Protein AF-D4JSQ8-F1 (afdb_monomer_lite)

pLDDT: mean 73.9, std 26.21, range [27.83, 98.12]

Structure (mmCIF, N/CA/C/O backbone):
data_AF-D4JSQ8-F1
#
_entry.id   AF-D4JSQ8-F1
#
loop_
_atom_site.group_PDB
_atom_site.id
_atom_site.type_symbol
_atom_site.label_atom_id
_atom_site.label_alt_id
_atom_site.label_comp_id
_atom_site.label_asym_id
_atom_site.label_entity_id
_atom_site.label_seq_id
_atom_site.pdbx_PDB_ins_code
_atom_site.Cartn_x
_atom_site.Cartn_y
_atom_site.Cartn_z
_atom_site.occupancy
_atom_site.B_iso_or_equiv
_atom_site.auth_seq_id
_atom_site.auth_comp_id
_atom_site.auth_asym_id
_atom_site.auth_atom_id
_atom_site.pdbx_PDB_model_num
ATOM 1 N N . MET A 1 1 ? 16.914 27.863 4.496 1.00 33.19 1 MET A N 1
ATOM 2 C CA . MET A 1 1 ? 16.321 26.706 3.790 1.00 33.19 1 MET A CA 1
ATOM 3 C C . MET A 1 1 ? 17.198 25.496 4.074 1.00 33.19 1 MET A C 1
ATOM 5 O O . MET A 1 1 ? 18.349 25.494 3.660 1.00 33.19 1 MET A O 1
ATOM 9 N N . LYS A 1 2 ? 16.733 24.553 4.902 1.00 30.22 2 LYS A N 1
ATOM 10 C CA . LYS A 1 2 ? 17.509 23.361 5.277 1.00 30.22 2 LYS A CA 1
ATOM 11 C C . LYS A 1 2 ? 17.122 22.218 4.340 1.00 30.22 2 LYS A C 1
ATOM 13 O O . LYS A 1 2 ? 15.972 21.795 4.352 1.00 30.22 2 LYS A O 1
ATOM 18 N N . ASN A 1 3 ? 18.081 21.747 3.546 1.00 36.88 3 ASN A N 1
ATOM 19 C CA . ASN A 1 3 ? 17.976 20.524 2.754 1.00 36.88 3 ASN A CA 1
ATOM 20 C C . ASN A 1 3 ? 17.639 19.345 3.677 1.00 36.88 3 ASN A C 1
ATOM 22 O O . ASN A 1 3 ? 18.500 18.900 4.437 1.00 36.88 3 ASN A O 1
ATOM 26 N N . LYS A 1 4 ? 16.408 18.831 3.614 1.00 32.59 4 LYS A N 1
ATOM 27 C CA . LYS A 1 4 ? 16.080 17.518 4.174 1.00 32.59 4 LYS A CA 1
ATOM 28 C C . LYS A 1 4 ? 16.404 16.484 3.099 1.00 32.59 4 LYS A C 1
ATOM 30 O O . LYS A 1 4 ? 15.748 16.429 2.064 1.00 32.59 4 LYS A O 1
ATOM 35 N N . LYS A 1 5 ? 17.489 15.736 3.309 1.00 30.34 5 LYS A N 1
ATOM 36 C CA . LYS A 1 5 ? 17.856 14.595 2.467 1.00 30.34 5 LYS A CA 1
ATOM 37 C C . LYS A 1 5 ? 16.766 13.533 2.625 1.00 30.34 5 LYS A C 1
ATOM 39 O O . LYS A 1 5 ? 16.513 13.096 3.740 1.00 30.34 5 LYS A O 1
ATOM 44 N N . LEU A 1 6 ? 16.131 13.157 1.520 1.00 32.16 6 LEU A N 1
ATOM 45 C CA . LEU A 1 6 ? 15.205 12.033 1.442 1.00 32.16 6 LEU A CA 1
ATOM 46 C C . LEU A 1 6 ? 16.013 10.743 1.659 1.00 32.16 6 LEU A C 1
ATOM 48 O O . LEU A 1 6 ? 16.816 10.369 0.803 1.00 32.16 6 LEU A O 1
ATOM 52 N N . VAL A 1 7 ? 15.865 10.102 2.817 1.00 34.06 7 VAL A N 1
ATOM 53 C CA . VAL A 1 7 ? 16.519 8.822 3.113 1.00 34.06 7 VAL A CA 1
ATOM 54 C C . VAL A 1 7 ? 15.556 7.708 2.718 1.00 34.06 7 VAL A C 1
ATOM 56 O O . VAL A 1 7 ? 14.484 7.558 3.291 1.00 34.06 7 VAL A O 1
ATOM 59 N N . ALA A 1 8 ? 15.921 6.951 1.684 1.00 34.78 8 ALA A N 1
ATOM 60 C CA . ALA A 1 8 ? 15.182 5.772 1.257 1.00 34.78 8 ALA A CA 1
ATOM 61 C C . ALA A 1 8 ? 15.344 4.660 2.304 1.00 34.78 8 ALA A C 1
ATOM 63 O O . ALA A 1 8 ? 16.453 4.171 2.522 1.00 34.78 8 ALA A O 1
ATOM 64 N N . ILE A 1 9 ? 14.246 4.258 2.940 1.00 39.69 9 ILE A N 1
ATOM 65 C CA . ILE A 1 9 ? 14.218 3.109 3.846 1.00 39.69 9 ILE A CA 1
ATOM 66 C C . ILE A 1 9 ? 14.256 1.843 2.979 1.00 39.69 9 ILE A C 1
ATOM 68 O O . ILE A 1 9 ? 13.302 1.528 2.271 1.00 39.69 9 ILE A O 1
ATOM 72 N N . ILE A 1 10 ? 15.386 1.134 2.994 1.00 38.56 10 ILE A N 1
ATOM 73 C CA . ILE A 1 10 ? 15.548 -0.173 2.346 1.00 38.56 10 ILE A CA 1
ATOM 74 C C . ILE A 1 10 ? 15.251 -1.239 3.402 1.00 38.56 10 ILE A C 1
ATOM 76 O O . ILE A 1 10 ? 16.123 -1.583 4.198 1.00 38.56 10 ILE A O 1
ATOM 80 N N . ILE A 1 11 ? 14.028 -1.773 3.413 1.00 37.56 11 ILE A N 1
ATOM 81 C CA . ILE A 1 11 ? 13.733 -3.016 4.135 1.00 37.56 11 ILE A CA 1
ATOM 82 C C . ILE A 1 11 ? 14.010 -4.165 3.167 1.00 37.56 11 ILE A C 1
ATOM 84 O O . ILE A 1 11 ? 13.176 -4.534 2.343 1.00 37.56 11 ILE A O 1
ATOM 88 N N . THR A 1 12 ? 15.214 -4.728 3.241 1.00 30.25 12 THR A N 1
ATOM 89 C CA . THR A 1 12 ? 15.537 -5.991 2.568 1.00 30.25 12 THR A CA 1
ATOM 90 C C . THR A 1 12 ? 14.854 -7.130 3.326 1.00 30.25 12 THR A C 1
ATOM 92 O O . THR A 1 12 ? 15.465 -7.773 4.176 1.00 30.25 12 THR A O 1
ATOM 95 N N . ALA A 1 13 ? 13.578 -7.382 3.040 1.00 34.16 13 ALA A N 1
ATOM 96 C CA . ALA A 1 13 ? 12.930 -8.630 3.420 1.00 34.16 13 ALA A CA 1
ATOM 97 C C . ALA A 1 13 ? 13.261 -9.686 2.354 1.00 34.16 13 ALA A C 1
ATOM 99 O O . ALA A 1 13 ? 12.904 -9.541 1.183 1.00 34.16 13 ALA A O 1
ATOM 100 N N . ALA A 1 14 ? 13.990 -10.734 2.741 1.00 31.56 14 ALA A N 1
ATOM 101 C CA . ALA A 1 14 ? 14.244 -11.876 1.875 1.00 31.56 14 ALA A CA 1
ATOM 102 C C . ALA A 1 14 ? 12.904 -12.527 1.489 1.00 31.56 14 ALA A C 1
ATOM 104 O O . ALA A 1 14 ? 12.181 -13.035 2.343 1.00 31.56 14 ALA A O 1
ATOM 105 N N . LEU A 1 15 ? 12.578 -12.498 0.195 1.00 31.80 15 LEU A N 1
ATOM 106 C CA . LEU A 1 15 ? 11.435 -13.195 -0.389 1.00 31.80 15 LEU A CA 1
ATOM 107 C C . LEU A 1 15 ? 11.624 -14.709 -0.225 1.00 31.80 15 LEU A C 1
ATOM 109 O O . LEU A 1 15 ? 12.201 -15.372 -1.084 1.00 31.80 15 LEU A O 1
ATOM 113 N N . THR A 1 16 ? 11.108 -15.269 0.865 1.00 34.41 16 THR A N 1
ATOM 114 C CA . THR A 1 16 ? 10.647 -16.658 0.857 1.00 34.41 16 THR A CA 1
ATOM 115 C C . THR A 1 16 ? 9.188 -16.624 0.423 1.00 34.41 16 THR A C 1
ATOM 117 O O . THR A 1 16 ? 8.298 -16.220 1.164 1.00 34.41 16 THR A O 1
ATOM 120 N N . LEU A 1 17 ? 8.948 -16.972 -0.842 1.00 30.00 17 LEU A N 1
ATOM 121 C CA . LEU A 1 17 ? 7.609 -17.265 -1.343 1.00 30.00 17 LEU A CA 1
ATOM 122 C C . LEU A 1 17 ? 7.145 -18.564 -0.673 1.00 30.00 17 LEU A C 1
ATOM 124 O O . LEU A 1 17 ? 7.300 -19.646 -1.236 1.00 30.00 17 LEU A O 1
ATOM 128 N N . THR A 1 18 ? 6.611 -18.473 0.545 1.00 32.66 18 THR A N 1
ATOM 129 C CA . THR A 1 18 ? 5.859 -19.579 1.141 1.00 32.66 18 THR A CA 1
ATOM 130 C C . THR A 1 18 ? 4.538 -19.660 0.394 1.00 32.66 18 THR A C 1
ATOM 132 O O . THR A 1 18 ? 3.593 -18.928 0.680 1.00 32.66 18 THR A O 1
ATOM 135 N N . ALA A 1 19 ? 4.497 -20.523 -0.619 1.00 29.02 19 ALA A N 1
ATOM 136 C CA . ALA A 1 19 ? 3.249 -20.973 -1.206 1.00 29.02 19 ALA A CA 1
ATOM 137 C C . ALA A 1 19 ? 2.352 -21.500 -0.076 1.00 29.02 19 ALA A C 1
ATOM 139 O O . ALA A 1 19 ? 2.793 -22.309 0.743 1.00 29.02 19 ALA A O 1
ATOM 140 N N . CYS A 1 20 ? 1.113 -21.014 -0.007 1.00 29.30 20 CYS A N 1
ATOM 141 C CA . CYS A 1 20 ? 0.103 -21.509 0.916 1.00 29.30 20 CYS A CA 1
ATOM 142 C C . CYS A 1 20 ? -0.074 -23.023 0.738 1.00 29.30 20 CYS A C 1
ATOM 144 O O . CYS A 1 20 ? -0.796 -23.463 -0.151 1.00 29.30 20 CYS A O 1
ATOM 146 N N . GLN A 1 21 ? 0.519 -23.831 1.616 1.00 28.20 21 GLN A N 1
ATOM 147 C CA . GLN A 1 21 ? -0.018 -25.157 1.888 1.00 28.20 21 GLN A CA 1
ATOM 148 C C . GLN A 1 21 ? -1.181 -24.982 2.856 1.00 28.20 21 GLN A C 1
ATOM 150 O O . GLN A 1 21 ? -1.017 -24.893 4.071 1.00 28.20 21 GLN A O 1
ATOM 155 N N . SER A 1 22 ? -2.381 -24.905 2.289 1.00 32.81 22 SER A N 1
ATOM 156 C CA . SER A 1 22 ? -3.578 -25.201 3.054 1.00 32.81 22 SER A CA 1
ATOM 157 C C . SER A 1 22 ? -3.595 -26.702 3.357 1.00 32.81 22 SER A C 1
ATOM 159 O O . SER A 1 22 ? -3.565 -27.541 2.462 1.00 32.81 22 SER A O 1
ATOM 161 N N . SER A 1 23 ? -3.668 -27.062 4.635 1.00 36.34 23 SER A N 1
ATOM 162 C CA . SER A 1 23 ? -4.357 -28.285 5.026 1.00 36.34 23 SER A CA 1
ATOM 163 C C . SER A 1 23 ? -5.178 -28.007 6.277 1.00 36.34 23 SER A C 1
ATOM 165 O O . SER A 1 23 ? -4.774 -27.295 7.194 1.00 36.34 23 SER A O 1
ATOM 167 N N . LYS A 1 24 ? -6.421 -28.473 6.199 1.00 33.47 24 LYS A N 1
ATOM 168 C CA . LYS A 1 24 ? -7.493 -28.268 7.161 1.00 33.47 24 LYS A CA 1
ATOM 169 C C . LYS A 1 24 ? -7.165 -28.910 8.509 1.00 33.47 24 LYS A C 1
ATOM 171 O O . LYS A 1 24 ? -6.482 -29.923 8.577 1.00 33.47 24 LYS A O 1
ATOM 176 N N . ALA A 1 25 ? -7.767 -28.309 9.530 1.00 30.12 25 ALA A N 1
ATOM 177 C CA . ALA A 1 25 ? -8.027 -28.803 10.875 1.00 30.12 25 ALA A CA 1
ATOM 178 C C . ALA A 1 25 ? -7.868 -30.317 11.111 1.00 30.12 25 ALA A C 1
ATOM 180 O O . ALA A 1 25 ? -8.487 -31.129 10.423 1.00 30.12 25 ALA A O 1
ATOM 181 N N . ASN A 1 26 ? -7.224 -30.665 12.228 1.00 28.81 26 ASN A N 1
ATOM 182 C CA . ASN A 1 26 ? -7.772 -31.707 13.084 1.00 28.81 26 ASN A CA 1
ATOM 183 C C . ASN A 1 26 ? -7.764 -31.268 14.553 1.00 28.81 26 ASN A C 1
ATOM 185 O O . ASN A 1 26 ? -6.805 -30.690 15.058 1.00 28.81 26 ASN A O 1
ATOM 189 N N . ILE A 1 27 ? -8.897 -31.537 15.185 1.00 34.22 27 ILE A N 1
ATOM 190 C CA . ILE A 1 27 ? -9.224 -31.353 16.591 1.00 34.22 27 ILE A CA 1
ATOM 191 C C . ILE A 1 27 ? -8.420 -32.371 17.406 1.00 34.22 27 ILE A C 1
ATOM 193 O O . ILE A 1 27 ? -8.316 -33.533 17.021 1.00 34.22 27 ILE A O 1
ATOM 197 N N . GLY A 1 28 ? -7.884 -31.945 18.547 1.00 29.52 28 GLY A N 1
ATOM 198 C CA . GLY A 1 28 ? -7.173 -32.825 19.468 1.00 29.52 28 GLY A CA 1
ATOM 199 C C . GLY A 1 28 ? -6.822 -32.113 20.764 1.00 29.52 28 GLY A C 1
ATOM 200 O O . GLY A 1 28 ? -5.683 -31.722 20.980 1.00 29.52 28 GLY A O 1
ATOM 201 N N . THR A 1 29 ? -7.827 -31.918 21.609 1.00 30.84 29 THR A N 1
ATOM 202 C CA . THR A 1 29 ? -7.692 -31.689 23.049 1.00 30.84 29 THR A CA 1
ATOM 203 C C . THR A 1 29 ? -6.701 -32.682 23.665 1.00 30.84 29 THR A C 1
ATOM 205 O O . THR A 1 29 ? -6.912 -33.882 23.535 1.00 30.84 29 THR A O 1
ATOM 208 N N . SER A 1 30 ? -5.684 -32.204 24.388 1.00 31.12 30 SER A N 1
ATOM 209 C CA . SER A 1 30 ? -5.421 -32.685 25.751 1.00 31.12 30 SER A CA 1
ATOM 210 C C . SER A 1 30 ? -4.348 -31.860 26.455 1.00 31.12 30 SER A C 1
ATOM 212 O O . SER A 1 30 ? -3.251 -31.633 25.951 1.00 31.12 30 SER A O 1
ATOM 214 N N . THR A 1 31 ? -4.733 -31.426 27.642 1.00 32.03 31 THR A N 1
ATOM 215 C CA . THR A 1 31 ? -3.977 -30.693 28.647 1.00 32.03 31 THR A CA 1
ATOM 216 C C . THR A 1 31 ? -3.078 -31.653 29.445 1.00 32.03 31 THR A C 1
ATOM 218 O O . THR A 1 31 ? -3.419 -32.822 29.604 1.00 32.03 31 THR A O 1
ATOM 221 N N . GLU A 1 32 ? -1.993 -31.093 29.991 1.00 31.77 32 GLU A N 1
ATOM 222 C CA . GLU A 1 32 ? -1.188 -31.550 31.142 1.00 31.77 32 GLU A CA 1
ATOM 223 C C . GLU A 1 32 ? -0.088 -32.632 30.983 1.00 31.77 32 GLU A C 1
ATOM 225 O O . GLU A 1 32 ? -0.306 -33.799 30.677 1.00 31.77 32 GLU A O 1
ATOM 230 N N . VAL A 1 33 ? 1.128 -32.180 31.318 1.00 36.03 33 VAL A N 1
ATOM 231 C CA . VAL A 1 33 ? 2.327 -32.893 31.807 1.00 36.03 33 VAL A CA 1
ATOM 232 C C . VAL A 1 33 ? 2.326 -32.653 33.332 1.00 36.03 33 VAL A C 1
ATOM 234 O O . VAL A 1 33 ? 2.013 -31.513 33.696 1.00 36.03 33 VAL A O 1
ATOM 237 N N . PRO A 1 34 ? 2.639 -33.611 34.246 1.00 43.81 34 PRO A N 1
ATOM 238 C CA . PRO A 1 34 ? 4.048 -33.950 34.533 1.00 43.81 34 PRO A CA 1
ATOM 239 C C . PRO A 1 34 ? 4.354 -35.337 35.142 1.00 43.81 34 PRO A C 1
ATOM 241 O O . PRO A 1 34 ? 3.495 -35.987 35.729 1.00 43.81 34 PRO A O 1
ATOM 244 N N . GLY A 1 35 ? 5.630 -35.747 35.093 1.00 30.27 35 GLY A N 1
ATOM 245 C CA . GLY A 1 35 ? 6.151 -36.770 36.013 1.00 30.27 35 GLY A CA 1
ATOM 246 C C . GLY A 1 35 ? 7.320 -37.616 35.507 1.00 30.27 35 GLY A C 1
ATOM 247 O O . GLY A 1 35 ? 7.110 -38.689 34.964 1.00 30.27 35 GLY A O 1
ATOM 248 N N . ASP A 1 36 ? 8.530 -37.095 35.709 1.00 27.83 36 ASP A N 1
ATOM 249 C CA . ASP A 1 36 ? 9.755 -37.756 36.199 1.00 27.83 36 ASP A CA 1
ATOM 250 C C . ASP A 1 36 ? 9.897 -39.298 36.110 1.00 27.83 36 ASP A C 1
ATOM 252 O O . ASP A 1 36 ? 9.134 -40.032 36.738 1.00 27.83 36 ASP A O 1
ATOM 256 N N . SER A 1 37 ? 10.961 -39.788 35.451 1.00 33.75 37 SER A N 1
ATOM 257 C CA . SER A 1 37 ? 11.981 -40.690 36.041 1.00 33.75 37 SER A CA 1
ATOM 258 C C . SER A 1 37 ? 12.925 -41.313 35.000 1.00 33.75 37 SER A C 1
ATOM 260 O O . SER A 1 37 ? 12.550 -41.743 33.914 1.00 33.75 37 SER A O 1
ATOM 262 N N . THR A 1 38 ? 14.180 -41.368 35.422 1.00 30.59 38 THR A N 1
ATOM 263 C CA . THR A 1 38 ? 15.413 -41.909 34.846 1.00 30.59 38 THR A CA 1
ATOM 264 C C . THR A 1 38 ? 15.337 -43.372 34.374 1.00 30.59 38 THR A C 1
ATOM 266 O O . THR A 1 38 ? 14.857 -44.220 35.115 1.00 30.59 38 THR A O 1
ATOM 269 N N . SER A 1 39 ? 15.943 -43.698 33.225 1.00 35.44 39 SER A N 1
ATOM 270 C CA . SER A 1 39 ? 16.805 -44.888 33.062 1.00 35.44 39 SER A CA 1
ATOM 271 C C . SER A 1 39 ? 17.527 -44.837 31.714 1.00 35.44 39 SER A C 1
ATOM 273 O O . SER A 1 39 ? 16.902 -44.677 30.667 1.00 35.44 39 SER A O 1
ATOM 275 N N . ALA A 1 40 ? 18.850 -44.948 31.763 1.00 34.47 40 ALA A N 1
ATOM 276 C CA . ALA A 1 40 ? 19.721 -45.081 30.610 1.00 34.47 40 ALA A CA 1
ATOM 277 C C . ALA A 1 40 ? 19.758 -46.543 30.157 1.00 34.47 40 ALA A C 1
ATOM 279 O O . ALA A 1 40 ? 19.920 -47.427 30.991 1.00 34.47 40 ALA A O 1
ATOM 280 N N . GLU A 1 41 ? 19.705 -46.779 28.849 1.00 38.81 41 GLU A N 1
ATOM 281 C CA . GLU A 1 41 ? 20.320 -47.954 28.235 1.00 38.81 41 GLU A CA 1
ATOM 282 C C . GLU A 1 41 ? 20.721 -47.605 26.797 1.00 38.81 41 GLU A C 1
ATOM 284 O O . GLU A 1 41 ? 19.905 -47.200 25.968 1.00 38.81 41 GLU A O 1
ATOM 289 N N . GLU A 1 42 ? 22.025 -47.691 26.537 1.00 36.09 42 GLU A N 1
ATOM 290 C CA . GLU A 1 42 ? 22.612 -47.613 25.206 1.00 36.09 42 GLU A CA 1
ATOM 291 C C . GLU A 1 42 ? 22.131 -48.804 24.370 1.00 36.09 42 GLU A C 1
ATOM 293 O O . GLU A 1 42 ? 22.225 -49.953 24.796 1.00 36.09 42 GLU A O 1
ATOM 298 N N . THR A 1 43 ? 21.673 -48.565 23.143 1.00 33.91 43 THR A N 1
ATOM 299 C CA . THR A 1 43 ? 21.596 -49.618 22.123 1.00 33.91 43 THR A CA 1
ATOM 300 C C . THR A 1 43 ? 21.905 -49.028 20.749 1.00 33.91 43 THR A C 1
ATOM 302 O O . THR A 1 43 ? 21.089 -48.381 20.103 1.00 33.91 43 THR A O 1
ATOM 305 N N . THR A 1 44 ? 23.170 -49.211 20.384 1.00 32.72 44 THR A N 1
ATOM 306 C CA . THR A 1 44 ? 23.712 -49.586 19.072 1.00 32.72 44 THR A CA 1
ATOM 307 C C . THR A 1 44 ? 22.956 -49.194 17.796 1.00 32.72 44 THR A C 1
ATOM 309 O O . THR A 1 44 ? 21.905 -49.721 17.442 1.00 32.72 44 THR A O 1
ATOM 312 N N . VAL A 1 45 ? 23.652 -48.357 17.025 1.00 33.72 45 VAL A N 1
ATOM 313 C CA . VAL A 1 45 ? 23.483 -48.059 15.600 1.00 33.72 45 VAL A CA 1
ATOM 314 C C . VAL A 1 45 ? 23.396 -49.333 14.754 1.00 33.72 45 VAL A C 1
ATOM 316 O O . VAL A 1 45 ? 24.344 -50.115 14.725 1.00 33.72 45 VAL A O 1
ATOM 319 N N . LEU A 1 46 ? 22.328 -49.466 13.962 1.00 33.22 46 LEU A N 1
ATOM 320 C CA . LEU A 1 46 ? 22.334 -50.248 12.725 1.00 33.22 46 LEU A CA 1
ATOM 321 C C . LEU A 1 46 ? 21.610 -49.480 11.613 1.00 33.22 46 LEU A C 1
ATOM 323 O O . LEU A 1 46 ? 20.388 -49.377 11.564 1.00 33.22 46 LEU A O 1
ATOM 327 N N . THR A 1 47 ? 22.413 -48.942 10.702 1.00 38.03 47 THR A N 1
ATOM 328 C CA . THR A 1 47 ? 22.016 -48.504 9.365 1.00 38.03 47 THR A CA 1
ATOM 329 C C . THR A 1 47 ? 21.471 -49.690 8.569 1.00 38.03 47 THR A C 1
ATOM 331 O O . THR A 1 47 ? 22.199 -50.662 8.363 1.00 38.03 47 THR A O 1
ATOM 334 N N . SER A 1 48 ? 20.249 -49.601 8.042 1.00 32.91 48 SER A N 1
ATOM 335 C CA . SER A 1 48 ? 19.857 -50.447 6.912 1.00 32.91 48 SER A CA 1
ATOM 336 C C . SER A 1 48 ? 18.939 -49.708 5.936 1.00 32.91 48 SER A C 1
ATOM 338 O O . SER A 1 48 ? 17.836 -49.293 6.266 1.00 32.91 48 SER A O 1
ATOM 340 N N . SER A 1 49 ? 19.516 -49.506 4.752 1.00 39.47 49 SER A N 1
ATOM 341 C CA . SER A 1 49 ? 18.933 -49.554 3.413 1.00 39.47 49 SER A CA 1
ATOM 342 C C . SER A 1 49 ? 17.603 -48.845 3.151 1.00 39.47 49 SER A C 1
ATOM 344 O O . SER A 1 49 ? 16.519 -49.360 3.395 1.00 39.47 49 SER A O 1
ATOM 346 N N . VAL A 1 50 ? 17.740 -47.693 2.493 1.00 34.41 50 VAL A N 1
ATOM 347 C CA . VAL A 1 50 ? 16.708 -47.014 1.706 1.00 34.41 50 VAL A CA 1
ATOM 348 C C . VAL A 1 50 ? 16.200 -47.961 0.613 1.00 34.41 50 VAL A C 1
ATOM 350 O O . VAL A 1 50 ? 16.872 -48.170 -0.397 1.00 34.41 50 VAL A O 1
ATOM 353 N N . GLU A 1 51 ? 15.003 -48.516 0.796 1.00 39.00 51 GLU A N 1
ATOM 354 C CA . GLU A 1 51 ? 14.199 -49.019 -0.315 1.00 39.00 51 GLU A CA 1
ATOM 355 C C . GLU A 1 51 ? 13.547 -47.825 -1.016 1.00 39.00 51 GLU A C 1
ATOM 357 O O . GLU A 1 51 ? 12.732 -47.092 -0.450 1.00 39.00 51 GLU A O 1
ATOM 362 N N . THR A 1 52 ? 13.934 -47.614 -2.270 1.00 36.34 52 THR A N 1
ATOM 363 C CA . THR A 1 52 ? 13.357 -46.628 -3.182 1.00 36.34 52 THR A CA 1
ATOM 364 C C . THR A 1 52 ? 11.926 -47.027 -3.540 1.00 36.34 52 THR A C 1
ATOM 366 O O . THR A 1 52 ? 11.647 -47.636 -4.573 1.00 36.34 52 THR A O 1
ATOM 369 N N . SER A 1 53 ? 10.991 -46.674 -2.661 1.00 36.19 53 SER A N 1
ATOM 370 C CA . SER A 1 53 ? 9.563 -46.767 -2.943 1.00 36.19 53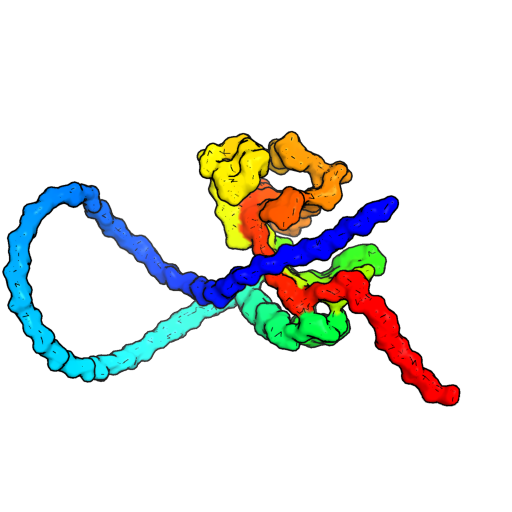 SER A CA 1
ATOM 371 C C . SER A 1 53 ? 9.193 -45.770 -4.038 1.00 36.19 53 SER A C 1
ATOM 373 O O . SER A 1 53 ? 9.488 -44.579 -3.954 1.00 36.19 53 SER A O 1
ATOM 375 N N . LYS A 1 54 ? 8.587 -46.313 -5.097 1.00 43.88 54 LYS A N 1
ATOM 376 C CA . LYS A 1 54 ? 8.070 -45.625 -6.282 1.00 43.88 54 LYS A CA 1
ATOM 377 C C . LYS A 1 54 ? 7.450 -44.274 -5.920 1.00 43.88 54 LYS A C 1
ATOM 379 O O . LYS A 1 54 ? 6.467 -44.231 -5.187 1.00 43.88 54 LYS A O 1
ATOM 384 N N . VAL A 1 55 ? 7.995 -43.207 -6.506 1.00 36.34 55 VAL A N 1
ATOM 385 C CA . VAL A 1 55 ? 7.361 -41.887 -6.578 1.00 36.34 55 VAL A CA 1
ATOM 386 C C . VAL A 1 55 ? 5.995 -42.080 -7.229 1.00 36.34 55 VAL A C 1
ATOM 388 O O . VAL A 1 55 ? 5.888 -42.300 -8.435 1.00 36.34 55 VAL A O 1
ATOM 391 N N . SER A 1 56 ? 4.954 -42.082 -6.403 1.00 42.09 56 SER A N 1
ATOM 392 C CA . SER A 1 56 ? 3.579 -41.939 -6.846 1.00 42.09 56 SER A CA 1
ATOM 393 C C . SER A 1 56 ? 3.473 -40.594 -7.546 1.00 42.09 56 SER A C 1
ATOM 395 O O . SER A 1 56 ? 3.773 -39.563 -6.949 1.00 42.09 56 SER A O 1
ATOM 397 N N . THR A 1 57 ? 3.092 -40.625 -8.819 1.00 46.31 57 THR A N 1
ATOM 398 C CA . THR A 1 57 ? 2.768 -39.453 -9.622 1.00 46.31 57 THR A CA 1
ATOM 399 C C . THR A 1 57 ? 1.700 -38.656 -8.882 1.00 46.31 57 THR A C 1
ATOM 401 O O . THR A 1 57 ? 0.535 -39.047 -8.855 1.00 46.31 57 THR A O 1
ATOM 404 N N . GLU A 1 58 ? 2.115 -37.583 -8.218 1.00 45.72 58 GLU A N 1
ATOM 405 C CA . GLU A 1 58 ? 1.211 -36.633 -7.591 1.00 45.72 58 GLU A CA 1
ATOM 406 C C . GLU A 1 58 ? 0.403 -35.993 -8.724 1.00 45.72 58 GLU A C 1
ATOM 408 O O . GLU A 1 58 ? 0.940 -35.280 -9.576 1.00 45.72 58 GLU A O 1
ATOM 413 N N . GLU A 1 59 ? -0.881 -36.346 -8.807 1.00 39.91 59 GLU A N 1
ATOM 414 C CA . GLU A 1 59 ? -1.836 -35.688 -9.687 1.00 39.91 59 GLU A CA 1
ATOM 415 C C . GLU A 1 59 ? -1.817 -34.193 -9.367 1.00 39.91 59 GLU A C 1
ATOM 417 O O . GLU A 1 59 ? -2.328 -33.752 -8.337 1.00 39.91 59 GLU A O 1
ATOM 422 N N . ASN A 1 60 ? -1.219 -33.411 -10.266 1.00 46.56 60 ASN A N 1
ATOM 423 C CA . ASN A 1 60 ? -1.298 -31.961 -10.265 1.00 46.56 60 ASN A CA 1
ATOM 424 C C . ASN A 1 60 ? -2.766 -31.566 -10.478 1.00 46.56 60 ASN A C 1
ATOM 426 O O . ASN A 1 60 ? -3.227 -31.386 -11.608 1.00 46.56 60 ASN A O 1
ATOM 430 N N . ARG A 1 61 ? -3.529 -31.485 -9.384 1.00 53.50 61 ARG A N 1
ATOM 431 C CA . ARG A 1 61 ? -4.813 -30.787 -9.349 1.00 53.50 61 ARG A CA 1
ATOM 432 C C . ARG A 1 61 ? -4.497 -29.325 -9.611 1.00 53.50 61 ARG A C 1
ATOM 434 O O . ARG A 1 61 ? -4.171 -28.594 -8.687 1.00 53.50 61 ARG A O 1
ATOM 441 N N . GLY A 1 62 ? -4.524 -28.948 -10.888 1.00 55.03 62 GLY A N 1
ATOM 442 C CA . GLY A 1 62 ? -4.173 -27.615 -11.353 1.00 55.03 62 GLY A CA 1
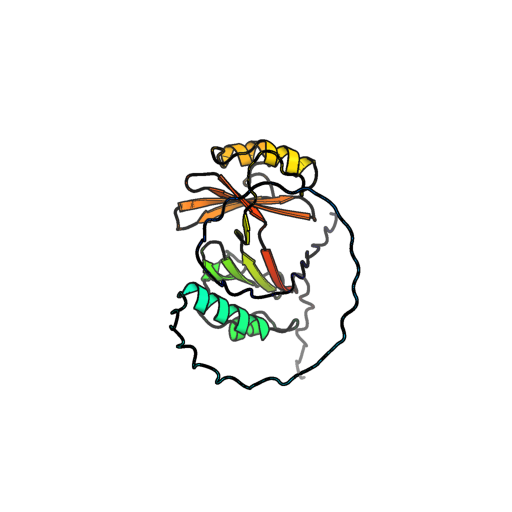ATOM 443 C C . GLY A 1 62 ? -5.054 -26.559 -10.701 1.00 55.03 62 GLY A C 1
ATOM 444 O O . GLY A 1 62 ? -6.125 -26.230 -11.213 1.00 55.03 62 GLY A O 1
ATOM 445 N N . GLU A 1 63 ? -4.600 -26.016 -9.575 1.00 61.75 63 GLU A N 1
ATOM 446 C CA . GLU A 1 63 ? -5.141 -24.786 -9.025 1.00 61.75 63 GLU A CA 1
ATOM 447 C C . GLU A 1 63 ? -4.916 -23.695 -10.067 1.00 61.75 63 GLU A C 1
ATOM 449 O O . GLU A 1 63 ? -3.794 -23.296 -10.390 1.00 61.75 63 GLU A O 1
ATOM 454 N N . THR A 1 64 ? -6.014 -23.258 -10.678 1.00 81.88 64 THR A N 1
ATOM 455 C CA . THR A 1 64 ? -5.963 -22.163 -11.634 1.00 81.88 64 THR A CA 1
ATOM 456 C C . THR A 1 64 ? -5.780 -20.885 -10.836 1.00 81.88 64 THR A C 1
ATOM 458 O O . THR A 1 64 ? -6.713 -20.427 -10.184 1.00 81.88 64 THR A O 1
ATOM 461 N N . LEU A 1 65 ? -4.575 -20.319 -10.893 1.00 85.94 65 LEU A N 1
ATOM 462 C CA . LEU A 1 65 ? -4.261 -19.035 -10.269 1.00 85.94 65 LEU A CA 1
ATOM 463 C C . LEU A 1 65 ? -5.289 -17.963 -10.658 1.00 85.94 65 LEU A C 1
ATOM 465 O O . LEU A 1 65 ? -5.712 -17.895 -11.827 1.00 85.94 65 LEU A O 1
ATOM 469 N N . SER A 1 66 ? -5.631 -17.104 -9.692 1.00 91.00 66 SER A N 1
ATOM 470 C CA . SER A 1 66 ? -6.440 -15.910 -9.935 1.00 91.00 66 SER A CA 1
ATOM 471 C C . SER A 1 66 ? -5.765 -15.000 -10.970 1.00 91.00 66 SER A C 1
ATOM 473 O O . SER A 1 66 ? -4.569 -15.128 -11.269 1.00 91.00 66 SER A O 1
ATOM 475 N N . ASN A 1 67 ? -6.529 -14.085 -11.565 1.00 93.06 67 ASN A N 1
ATOM 476 C CA . ASN A 1 67 ? -5.964 -13.145 -12.533 1.00 93.06 67 ASN A CA 1
ATOM 477 C C . ASN A 1 67 ? -4.932 -12.228 -11.868 1.00 93.06 67 ASN A C 1
ATOM 479 O O . ASN A 1 67 ? -3.904 -11.915 -12.465 1.00 93.06 67 ASN A O 1
ATOM 483 N N . GLU A 1 68 ? -5.176 -11.860 -10.617 1.00 93.31 68 GLU A N 1
ATOM 484 C CA . GLU A 1 68 ? -4.313 -11.019 -9.808 1.00 93.31 68 GLU A CA 1
ATOM 485 C C . GLU A 1 68 ? -3.029 -11.747 -9.411 1.00 93.31 68 GLU A C 1
ATOM 487 O O . GLU A 1 68 ? -1.956 -11.165 -9.534 1.00 93.31 68 GLU A O 1
ATOM 492 N N . ASP A 1 69 ? -3.084 -13.033 -9.051 1.00 92.56 69 ASP A N 1
ATOM 493 C CA . ASP A 1 69 ? -1.874 -13.819 -8.771 1.00 92.56 69 ASP A CA 1
ATOM 494 C C . ASP A 1 69 ? -1.011 -13.984 -10.024 1.00 92.56 69 ASP A C 1
ATOM 496 O O . ASP A 1 69 ? 0.208 -13.802 -9.977 1.00 92.56 69 ASP A O 1
ATOM 500 N N . LYS A 1 70 ? -1.639 -14.265 -11.175 1.00 93.81 70 LYS A N 1
ATOM 501 C CA . LYS A 1 70 ? -0.941 -14.304 -12.470 1.00 93.81 70 LYS A CA 1
ATOM 502 C C . LYS A 1 70 ? -0.287 -12.958 -12.775 1.00 93.81 70 LYS A C 1
ATOM 504 O O . LYS A 1 70 ? 0.884 -12.926 -13.155 1.00 93.81 70 LYS A O 1
ATOM 509 N N . ARG A 1 71 ? -1.016 -11.854 -12.574 1.00 94.50 71 ARG A N 1
ATOM 510 C CA . ARG A 1 71 ? -0.519 -10.491 -12.801 1.00 94.50 71 ARG A CA 1
ATOM 511 C C . ARG A 1 71 ? 0.618 -10.137 -11.847 1.00 94.50 71 ARG A C 1
ATOM 513 O O . ARG A 1 71 ? 1.613 -9.570 -12.288 1.00 94.50 71 ARG A O 1
ATOM 520 N N . ARG A 1 72 ? 0.518 -10.512 -10.571 1.00 95.12 72 ARG A N 1
ATOM 521 C CA . ARG A 1 72 ? 1.577 -10.342 -9.572 1.00 95.12 72 ARG A CA 1
ATOM 522 C C . ARG A 1 72 ? 2.847 -11.055 -10.022 1.00 95.12 72 ARG A C 1
ATOM 524 O O . ARG A 1 72 ? 3.883 -10.410 -10.164 1.00 95.12 72 ARG A O 1
ATOM 531 N N . ILE A 1 73 ? 2.764 -12.353 -10.319 1.00 95.38 73 ILE A N 1
ATOM 532 C CA . ILE A 1 73 ? 3.911 -13.160 -10.770 1.00 95.38 73 ILE A CA 1
ATOM 533 C C . ILE A 1 73 ? 4.545 -12.560 -12.031 1.00 95.38 73 ILE A C 1
ATOM 535 O O . ILE A 1 73 ? 5.768 -12.430 -12.112 1.00 95.38 73 ILE A O 1
ATOM 539 N N . GLU A 1 74 ? 3.724 -12.163 -13.005 1.00 96.50 74 GLU A N 1
ATOM 540 C CA . GLU A 1 74 ? 4.185 -11.518 -14.231 1.00 96.50 74 GLU A CA 1
ATOM 541 C C . GLU A 1 74 ? 4.968 -10.229 -13.939 1.00 96.50 74 GLU A C 1
ATOM 543 O O . GLU A 1 74 ? 6.095 -10.071 -14.416 1.00 96.50 74 GLU A O 1
ATOM 548 N N . LEU A 1 75 ? 4.397 -9.315 -13.150 1.00 97.56 75 LEU A N 1
ATOM 549 C CA . LEU A 1 75 ? 5.009 -8.020 -12.855 1.00 97.56 75 LEU A CA 1
ATOM 550 C C . LEU A 1 75 ? 6.297 -8.166 -12.044 1.00 97.56 75 LEU A C 1
ATOM 552 O O . LEU A 1 75 ? 7.283 -7.513 -12.374 1.00 97.56 75 LEU A O 1
ATOM 556 N N . PHE A 1 76 ? 6.344 -9.070 -11.061 1.00 97.56 76 PHE A N 1
ATOM 557 C CA . PHE A 1 76 ? 7.577 -9.363 -10.322 1.00 97.56 76 PHE A CA 1
ATOM 558 C C . PHE A 1 76 ? 8.676 -9.918 -11.234 1.00 97.56 76 PHE A C 1
ATOM 560 O O . PHE A 1 76 ? 9.829 -9.484 -11.156 1.00 97.56 76 PHE A O 1
ATOM 567 N N . LYS A 1 77 ? 8.328 -10.829 -12.152 1.00 97.62 77 LYS A N 1
ATOM 568 C CA . LYS A 1 77 ? 9.275 -11.353 -13.143 1.00 97.62 77 LYS A CA 1
ATOM 569 C C . LYS A 1 77 ? 9.808 -10.236 -14.039 1.00 97.62 77 LYS A C 1
ATOM 571 O O . LYS A 1 77 ? 11.013 -10.170 -14.263 1.00 97.62 77 LYS A O 1
ATOM 576 N N . ARG A 1 78 ? 8.953 -9.330 -14.514 1.00 97.69 78 ARG A N 1
ATOM 577 C CA . ARG A 1 78 ? 9.375 -8.183 -15.336 1.00 97.69 78 ARG A CA 1
ATOM 578 C C . ARG A 1 78 ? 10.256 -7.214 -14.546 1.00 97.69 78 ARG A C 1
ATOM 580 O O . ARG A 1 78 ? 11.340 -6.872 -15.018 1.00 97.69 78 ARG A O 1
ATOM 587 N N . ALA A 1 79 ? 9.856 -6.861 -13.326 1.00 96.62 79 ALA A N 1
ATOM 588 C CA . ALA A 1 79 ? 10.615 -5.987 -12.435 1.00 96.62 79 ALA A CA 1
ATOM 589 C C . ALA A 1 79 ? 12.018 -6.536 -12.134 1.00 96.62 79 ALA A C 1
ATOM 591 O O . ALA A 1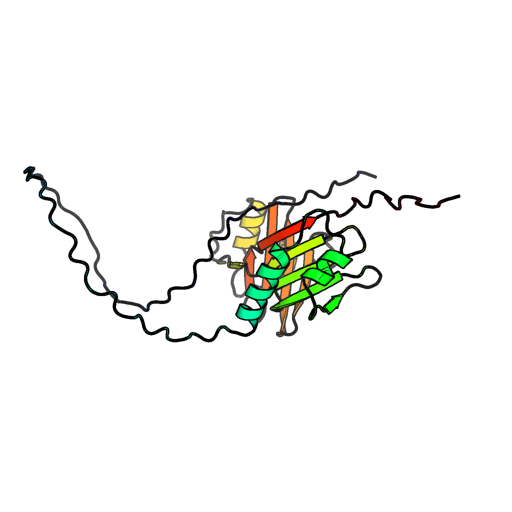 79 ? 12.977 -5.773 -12.114 1.00 96.62 79 ALA A O 1
ATOM 592 N N . SER A 1 80 ? 12.185 -7.859 -12.007 1.00 95.25 80 SER A N 1
ATOM 593 C CA . SER A 1 80 ? 13.512 -8.469 -11.804 1.00 95.25 80 SER A CA 1
ATOM 594 C C . SER A 1 80 ? 14.488 -8.301 -12.980 1.00 95.25 80 SER A C 1
ATOM 596 O O . SER A 1 80 ? 15.686 -8.513 -12.814 1.00 95.25 80 SER A O 1
ATOM 598 N N . THR A 1 81 ? 14.008 -7.914 -14.168 1.00 96.44 81 THR A N 1
ATOM 599 C CA . THR A 1 81 ? 14.865 -7.631 -15.338 1.00 96.44 81 THR A CA 1
ATOM 600 C C . THR A 1 81 ? 15.348 -6.180 -15.391 1.00 96.44 81 THR A C 1
ATOM 602 O O . THR A 1 81 ? 16.175 -5.819 -16.243 1.00 96.44 81 THR A O 1
ATOM 605 N N . VAL A 1 82 ? 14.814 -5.333 -14.509 1.00 94.88 82 VAL A N 1
ATOM 606 C CA . VAL A 1 82 ? 15.164 -3.921 -14.412 1.00 94.88 82 VAL A CA 1
ATOM 607 C C . VAL A 1 82 ? 16.491 -3.773 -13.676 1.00 94.88 82 VAL A C 1
ATOM 609 O O . VAL A 1 82 ? 16.753 -4.427 -12.669 1.00 94.88 82 VAL A O 1
ATOM 612 N N . LYS A 1 83 ? 17.349 -2.914 -14.214 1.00 92.50 83 LYS A N 1
ATOM 613 C CA . LYS A 1 83 ? 18.660 -2.575 -13.675 1.00 92.50 83 LYS A CA 1
ATOM 614 C C . LYS A 1 83 ? 18.619 -1.181 -13.070 1.00 92.50 83 LYS A C 1
ATOM 616 O O . LYS A 1 83 ? 17.817 -0.338 -13.459 1.00 92.50 83 LYS A O 1
ATOM 621 N N . ARG A 1 84 ? 19.536 -0.927 -12.139 1.00 87.31 84 ARG A N 1
ATOM 622 C CA . ARG A 1 84 ? 19.648 0.352 -11.426 1.00 87.31 84 ARG A CA 1
ATOM 623 C C . ARG A 1 84 ? 19.822 1.560 -12.356 1.00 87.31 84 ARG A C 1
ATOM 625 O O . ARG A 1 84 ? 19.417 2.659 -11.994 1.00 87.31 84 ARG A O 1
ATOM 632 N N . ASP A 1 85 ? 20.469 1.368 -13.499 1.00 87.62 85 ASP A N 1
ATOM 633 C CA . ASP A 1 85 ? 20.795 2.389 -14.495 1.00 87.62 85 ASP A CA 1
ATOM 634 C C . ASP A 1 85 ? 19.738 2.542 -15.598 1.00 87.62 85 ASP A C 1
ATOM 636 O O . ASP A 1 85 ? 19.844 3.478 -16.391 1.00 87.62 85 ASP A O 1
ATOM 640 N N . ASP A 1 86 ? 18.711 1.683 -15.639 1.00 89.75 86 ASP A N 1
ATOM 641 C CA . ASP A 1 86 ? 17.629 1.823 -16.611 1.00 89.75 86 ASP A CA 1
ATOM 642 C C . ASP A 1 86 ? 16.927 3.176 -16.434 1.00 89.75 86 ASP A C 1
ATOM 644 O O . ASP A 1 86 ? 16.507 3.539 -15.332 1.00 89.75 86 ASP A O 1
ATOM 648 N N . SER A 1 87 ? 16.761 3.894 -17.545 1.00 88.75 87 SER A N 1
ATOM 649 C CA . SER A 1 87 ? 15.884 5.060 -17.594 1.00 88.75 87 SER A CA 1
ATOM 650 C C . SER A 1 87 ? 14.425 4.636 -17.456 1.00 88.75 87 SER A C 1
ATOM 652 O O . SER A 1 87 ? 14.071 3.500 -17.774 1.00 88.75 87 SER A O 1
ATOM 654 N N . GLU A 1 88 ? 13.539 5.552 -17.081 1.00 88.12 88 GLU A N 1
ATOM 655 C CA . GLU A 1 88 ? 12.095 5.298 -17.076 1.00 88.12 88 GLU A CA 1
ATOM 656 C C . GLU A 1 88 ? 11.597 4.634 -18.360 1.00 88.12 88 GLU A C 1
ATOM 658 O O . GLU A 1 88 ? 10.852 3.662 -18.290 1.00 88.12 88 GLU A O 1
ATOM 663 N N . GLY A 1 89 ? 12.002 5.127 -19.534 1.00 89.50 89 GLY A N 1
ATOM 664 C CA . GLY A 1 89 ? 11.564 4.553 -20.807 1.00 89.50 89 GLY A CA 1
ATOM 665 C C . GLY A 1 89 ? 11.980 3.085 -20.950 1.00 89.50 89 GLY A C 1
ATOM 666 O O . GLY A 1 89 ? 11.201 2.255 -21.424 1.00 89.50 89 GLY A O 1
ATOM 667 N N . ALA A 1 90 ? 13.180 2.735 -20.478 1.00 92.75 90 ALA A N 1
ATOM 668 C CA . ALA A 1 90 ? 13.640 1.352 -20.428 1.00 92.75 90 ALA A CA 1
ATOM 669 C C . ALA A 1 90 ? 12.865 0.526 -19.385 1.00 92.75 90 ALA A C 1
ATOM 671 O O . ALA A 1 90 ? 12.487 -0.612 -19.675 1.00 92.75 90 ALA A O 1
ATOM 672 N N . ILE A 1 91 ? 12.569 1.102 -18.215 1.00 94.06 91 ILE A N 1
ATOM 673 C CA . ILE A 1 91 ? 11.744 0.480 -17.170 1.00 94.06 91 ILE A CA 1
ATOM 674 C C . ILE A 1 91 ? 10.341 0.183 -17.712 1.00 94.06 91 ILE A C 1
ATOM 676 O O . ILE A 1 91 ? 9.884 -0.955 -17.623 1.00 94.06 91 ILE A O 1
ATOM 680 N N . LEU A 1 92 ? 9.672 1.163 -18.324 1.00 93.38 92 LEU A N 1
ATOM 681 C CA . LEU A 1 92 ? 8.344 1.010 -18.921 1.00 93.38 92 LEU A CA 1
ATOM 682 C C . LEU A 1 92 ? 8.347 -0.051 -20.016 1.00 93.38 92 LEU A C 1
ATOM 684 O O . LEU A 1 92 ? 7.473 -0.908 -20.027 1.00 93.38 92 LEU A O 1
ATOM 688 N N . LYS A 1 93 ? 9.362 -0.073 -20.885 1.00 95.31 93 LYS A N 1
ATOM 689 C CA . LYS A 1 93 ? 9.480 -1.106 -21.922 1.00 95.31 93 LYS A CA 1
ATOM 690 C C . LYS A 1 93 ? 9.597 -2.518 -21.334 1.00 95.31 93 LYS A C 1
ATOM 692 O O . LYS A 1 93 ? 9.019 -3.453 -21.882 1.00 95.31 93 LYS A O 1
ATOM 697 N N . LYS A 1 94 ? 10.332 -2.686 -20.229 1.00 96.75 94 LYS A N 1
ATOM 698 C CA . LYS A 1 94 ? 10.484 -3.980 -19.535 1.00 96.75 94 LYS A CA 1
ATOM 699 C C . LYS A 1 94 ? 9.219 -4.384 -18.774 1.00 96.75 94 LYS A C 1
ATOM 701 O O . LYS A 1 94 ? 8.826 -5.550 -18.813 1.00 96.75 94 LYS A O 1
ATOM 706 N N . MET A 1 95 ? 8.563 -3.430 -18.118 1.00 96.56 95 MET A N 1
ATOM 707 C CA . MET A 1 95 ? 7.297 -3.646 -17.410 1.00 96.56 95 MET A CA 1
ATOM 708 C C . MET A 1 95 ? 6.121 -3.874 -18.379 1.00 96.56 95 MET A C 1
ATOM 710 O O . MET A 1 95 ? 5.226 -4.660 -18.075 1.00 96.56 95 MET A O 1
ATOM 714 N N . GLY A 1 96 ? 6.189 -3.323 -19.592 1.00 95.38 96 GLY A N 1
ATOM 715 C CA . GLY A 1 96 ? 5.214 -3.460 -20.676 1.00 95.38 96 GLY A CA 1
ATOM 716 C C . GLY A 1 96 ? 3.899 -2.725 -20.428 1.00 95.38 96 GLY A C 1
ATOM 717 O O . GLY A 1 96 ? 3.863 -1.715 -19.738 1.00 95.38 96 GLY A O 1
ATOM 718 N N . ASP A 1 97 ? 2.813 -3.222 -21.017 1.00 93.19 97 ASP A N 1
ATOM 719 C CA . ASP A 1 97 ? 1.522 -2.529 -21.010 1.00 93.19 97 ASP A CA 1
ATOM 720 C C . ASP A 1 97 ? 0.675 -2.791 -19.746 1.00 93.19 97 ASP A C 1
ATOM 722 O O . ASP A 1 97 ? 0.988 -3.614 -18.872 1.00 93.19 97 ASP A O 1
ATOM 726 N N . GLY A 1 98 ? -0.465 -2.097 -19.670 1.00 92.06 98 GLY A N 1
ATOM 727 C CA . GLY A 1 98 ? -1.460 -2.271 -18.609 1.00 92.06 98 GLY A CA 1
ATOM 728 C C . GLY A 1 98 ? -1.188 -1.430 -17.363 1.00 92.06 98 GLY A C 1
ATOM 729 O O . GLY A 1 98 ? -1.603 -1.808 -16.267 1.00 92.06 98 GLY A O 1
ATOM 730 N N . TYR A 1 99 ? -0.477 -0.314 -17.519 1.00 93.56 99 TYR A N 1
ATOM 731 C CA . TYR A 1 99 ? -0.389 0.723 -16.501 1.00 93.56 99 TYR A CA 1
ATOM 732 C C . TYR A 1 99 ? -1.482 1.779 -16.684 1.00 93.56 99 TYR A C 1
ATOM 734 O O . TYR A 1 99 ? -1.993 2.007 -17.778 1.00 93.56 99 TYR A O 1
ATOM 742 N N . THR A 1 100 ? -1.803 2.480 -15.603 1.00 91.12 100 THR A N 1
ATOM 743 C CA . THR A 1 100 ? -2.563 3.733 -15.640 1.00 91.12 100 THR A CA 1
ATOM 744 C C . THR A 1 100 ? -1.611 4.902 -15.438 1.00 91.12 100 THR A C 1
ATOM 746 O O . THR A 1 100 ? -0.779 4.865 -14.530 1.00 91.12 100 THR A O 1
ATOM 749 N N . VAL A 1 101 ? -1.734 5.941 -16.264 1.00 88.38 101 VAL A N 1
ATOM 750 C CA . VAL A 1 101 ? -1.012 7.203 -16.062 1.00 88.38 101 VAL A CA 1
ATOM 751 C C . VAL A 1 101 ? -1.730 8.011 -14.984 1.00 88.38 101 VAL A C 1
ATOM 753 O O . VAL A 1 101 ? -2.941 8.205 -15.053 1.00 88.38 101 VAL A O 1
ATOM 756 N N . ILE A 1 102 ? -0.985 8.474 -13.987 1.00 82.19 102 ILE A N 1
ATOM 757 C CA . ILE A 1 102 ? -1.471 9.312 -12.892 1.00 82.19 102 ILE A CA 1
ATOM 758 C C . ILE A 1 102 ? -0.534 10.502 -12.660 1.00 82.19 102 ILE A C 1
ATOM 760 O O . ILE A 1 102 ? 0.663 10.431 -12.936 1.00 82.19 102 ILE A O 1
ATOM 764 N N . GLY A 1 103 ? -1.084 11.572 -12.084 1.00 68.38 103 GLY A N 1
ATOM 765 C CA . GLY A 1 103 ? -0.371 12.819 -11.804 1.00 68.38 103 GLY A CA 1
ATOM 766 C C . GLY A 1 103 ? -0.633 13.899 -12.855 1.00 68.38 103 GLY A C 1
ATOM 767 O O . GLY A 1 103 ? -0.672 13.626 -14.050 1.00 68.38 103 GLY A O 1
ATOM 768 N N . SER A 1 104 ? -0.821 15.138 -12.394 1.00 56.47 104 SER A N 1
ATOM 769 C CA . SER A 1 104 ? -0.875 16.328 -13.249 1.00 56.47 104 SER A CA 1
ATOM 770 C C . SER A 1 104 ? 0.522 16.953 -13.292 1.00 56.47 104 SER A C 1
ATOM 772 O O . SER A 1 104 ? 1.088 17.258 -12.244 1.00 56.47 104 SER A O 1
ATOM 774 N N . GLY A 1 105 ? 1.120 17.074 -14.479 1.00 59.84 105 GLY A N 1
ATOM 775 C CA . GLY A 1 105 ? 2.441 17.687 -14.693 1.00 59.84 105 GLY A CA 1
ATOM 776 C C . GLY A 1 105 ? 3.656 16.766 -14.499 1.00 59.84 105 GLY A C 1
ATOM 777 O O . GLY A 1 105 ? 4.669 16.967 -15.160 1.00 59.84 105 GLY A O 1
ATOM 778 N N . ILE A 1 106 ? 3.556 15.731 -13.658 1.00 67.50 106 ILE A N 1
ATOM 779 C CA . ILE A 1 106 ? 4.594 14.706 -13.468 1.00 67.50 106 ILE A CA 1
ATOM 780 C C . ILE A 1 106 ? 3.992 13.320 -13.728 1.00 67.50 106 ILE A C 1
ATOM 782 O O . ILE A 1 106 ? 3.214 12.822 -12.910 1.00 67.50 106 ILE A O 1
ATOM 786 N N . SER A 1 107 ? 4.366 12.695 -14.849 1.00 69.69 107 SER A N 1
ATOM 787 C CA . SER A 1 107 ? 3.867 11.370 -15.229 1.00 69.69 107 SER A CA 1
ATOM 788 C C . SER A 1 107 ? 4.345 10.295 -14.257 1.00 69.69 107 SER A C 1
ATOM 790 O O . SER A 1 107 ? 5.541 10.041 -14.104 1.00 69.69 107 SER A O 1
ATOM 792 N N . ARG A 1 108 ? 3.393 9.629 -13.607 1.00 84.44 108 ARG A N 1
ATOM 793 C CA . ARG A 1 108 ? 3.601 8.407 -12.827 1.00 84.44 108 ARG A CA 1
ATOM 794 C C . ARG A 1 108 ? 2.759 7.299 -13.452 1.00 84.44 108 ARG A C 1
ATOM 796 O O . ARG A 1 108 ? 1.649 7.547 -13.910 1.00 84.44 108 ARG A O 1
ATOM 803 N N . TYR A 1 109 ? 3.267 6.078 -13.455 1.00 91.12 109 TYR A N 1
ATOM 804 C CA . TYR A 1 109 ? 2.630 4.932 -14.095 1.00 91.12 109 TYR A CA 1
ATOM 805 C C . TYR A 1 109 ? 2.400 3.847 -13.055 1.00 91.12 109 TYR A C 1
ATOM 807 O O . TYR A 1 109 ? 3.340 3.374 -12.413 1.00 91.12 109 TYR A O 1
ATOM 815 N N . LEU A 1 110 ? 1.138 3.476 -12.870 1.00 93.12 110 LEU A N 1
ATOM 816 C CA . LEU A 1 110 ? 0.715 2.484 -11.891 1.00 93.12 110 LEU A CA 1
ATOM 817 C C . LEU A 1 110 ? 0.313 1.188 -12.584 1.00 93.12 110 LEU A C 1
ATOM 819 O O . LEU A 1 110 ? -0.671 1.162 -13.320 1.00 93.12 110 LEU A O 1
ATOM 823 N N . TYR A 1 111 ? 1.024 0.109 -12.283 1.00 96.12 111 TYR A N 1
ATOM 824 C CA . TYR A 1 111 ? 0.637 -1.252 -12.637 1.00 96.12 111 TYR A CA 1
ATOM 825 C C . TYR A 1 111 ? -0.092 -1.856 -11.442 1.00 96.12 111 TYR A C 1
ATOM 827 O O . TYR A 1 111 ? 0.536 -2.364 -10.511 1.00 96.12 111 TYR A O 1
ATOM 835 N N . LYS A 1 112 ? -1.420 -1.741 -11.441 1.00 94.50 112 LYS A N 1
ATOM 836 C CA . LYS A 1 112 ? -2.259 -2.237 -10.347 1.00 94.50 112 LYS A CA 1
ATOM 837 C C . LYS A 1 112 ? -2.384 -3.760 -10.407 1.00 94.50 112 LYS A C 1
ATOM 839 O O . LYS A 1 112 ? -2.568 -4.326 -11.485 1.00 94.50 112 LYS A O 1
ATOM 844 N N . ILE A 1 113 ? -2.298 -4.387 -9.240 1.00 95.06 113 ILE A N 1
ATOM 845 C CA . ILE A 1 113 ? -2.666 -5.787 -8.999 1.00 95.06 113 ILE A CA 1
ATOM 846 C C . ILE A 1 113 ? -4.005 -5.779 -8.256 1.00 95.06 113 ILE A C 1
ATOM 848 O O . ILE A 1 113 ? -4.989 -6.314 -8.751 1.00 95.06 113 ILE A O 1
ATOM 852 N N . TYR A 1 114 ? -4.057 -5.037 -7.148 1.00 92.19 114 TYR A N 1
ATOM 853 C CA . TYR A 1 114 ? -5.265 -4.669 -6.408 1.00 92.19 114 TYR A CA 1
ATOM 854 C C . TYR A 1 114 ? -5.301 -3.148 -6.186 1.00 92.19 114 TYR A C 1
ATOM 856 O O . TYR A 1 114 ? -4.293 -2.474 -6.411 1.00 92.19 114 TYR A O 1
ATOM 864 N N . PRO A 1 115 ? -6.418 -2.561 -5.714 1.00 90.44 115 PRO A N 1
ATOM 865 C CA . PRO A 1 115 ? -6.451 -1.141 -5.348 1.00 90.44 115 PRO A CA 1
ATOM 866 C C . PRO A 1 115 ? -5.356 -0.724 -4.347 1.00 90.44 115 PRO A C 1
ATOM 868 O O . PRO A 1 115 ? -4.839 0.384 -4.451 1.00 90.44 115 PRO A O 1
ATOM 871 N N . TRP A 1 116 ? -4.959 -1.630 -3.446 1.00 91.88 116 TRP A N 1
ATOM 872 C CA . TRP A 1 116 ? -3.930 -1.437 -2.412 1.00 91.88 116 TRP A CA 1
ATOM 873 C C . TRP A 1 116 ? -2.565 -2.073 -2.740 1.00 91.88 116 TRP A C 1
ATOM 875 O O . TRP A 1 116 ? -1.652 -2.003 -1.917 1.00 91.88 116 TRP A O 1
ATOM 885 N N . GLU A 1 117 ? -2.414 -2.717 -3.903 1.00 95.00 117 GLU A N 1
ATOM 886 C CA . GLU A 1 117 ? -1.190 -3.429 -4.297 1.00 95.00 117 GLU A CA 1
ATOM 887 C C . GLU A 1 117 ? -0.807 -3.094 -5.742 1.00 95.00 117 GLU A C 1
ATOM 889 O O . GLU A 1 117 ? -1.569 -3.353 -6.679 1.00 95.00 117 GLU A O 1
ATOM 894 N N . TYR A 1 118 ? 0.378 -2.520 -5.948 1.00 94.69 118 TYR A N 1
ATOM 895 C CA . TYR A 1 118 ? 0.790 -2.042 -7.266 1.00 94.69 118 TYR A CA 1
ATOM 896 C C . TYR A 1 118 ? 2.304 -1.893 -7.411 1.00 94.69 118 TYR A C 1
ATOM 898 O O . TYR A 1 118 ? 3.038 -1.706 -6.443 1.00 94.69 118 TYR A O 1
ATOM 906 N N . PHE A 1 119 ? 2.766 -1.875 -8.662 1.00 96.19 119 PHE A N 1
ATOM 907 C CA . PHE A 1 119 ? 4.058 -1.285 -9.007 1.00 96.19 119 PHE A CA 1
ATOM 908 C C . PHE A 1 119 ? 3.868 0.156 -9.463 1.00 96.19 119 PHE A C 1
ATOM 910 O O . PHE A 1 119 ? 2.921 0.482 -10.181 1.00 96.19 119 PHE A O 1
ATOM 917 N N . LYS A 1 120 ? 4.807 1.013 -9.080 1.00 92.69 120 LYS A N 1
ATOM 918 C CA . LYS A 1 120 ? 4.875 2.409 -9.493 1.00 92.69 120 LYS A CA 1
ATOM 919 C C . LYS A 1 120 ? 6.174 2.650 -10.244 1.00 92.69 120 LYS A C 1
ATOM 921 O O . LYS A 1 120 ? 7.255 2.416 -9.706 1.00 92.69 120 LYS A O 1
ATOM 926 N N . VAL A 1 121 ? 6.034 3.178 -11.451 1.00 91.38 121 VAL A N 1
ATOM 927 C CA . VAL A 1 121 ? 7.109 3.789 -12.235 1.00 91.38 121 VAL A CA 1
ATOM 928 C C . VAL A 1 121 ? 6.876 5.298 -12.247 1.00 91.38 121 VAL A C 1
ATOM 930 O O . VAL A 1 121 ? 5.724 5.733 -12.217 1.00 91.38 121 VAL A O 1
ATOM 933 N N . GLY A 1 122 ? 7.914 6.128 -12.257 1.00 80.12 122 GLY A N 1
ATOM 934 C CA . GLY A 1 122 ? 7.712 7.578 -12.309 1.00 80.12 122 GLY A CA 1
ATOM 935 C C . GLY A 1 122 ? 8.789 8.338 -13.062 1.00 80.12 122 GLY A C 1
ATOM 936 O O . GLY A 1 122 ? 9.954 7.963 -12.972 1.00 80.12 122 GLY A O 1
ATOM 937 N N . ASN A 1 123 ? 8.350 9.426 -13.710 1.00 65.25 123 ASN A N 1
ATOM 938 C CA . ASN A 1 123 ? 9.162 10.584 -14.091 1.00 65.25 123 ASN A CA 1
ATOM 939 C C . ASN A 1 123 ? 8.962 11.710 -13.072 1.00 65.25 123 ASN A C 1
ATOM 941 O O . ASN A 1 123 ? 8.121 11.615 -12.186 1.00 65.25 123 ASN A O 1
ATOM 945 N N . GLY A 1 124 ? 9.681 12.816 -13.235 1.00 56.22 124 GLY A N 1
ATOM 946 C CA . GLY A 1 124 ? 9.424 14.124 -12.628 1.00 56.22 124 GLY A CA 1
ATOM 947 C C . GLY A 1 124 ? 10.357 14.484 -11.491 1.00 56.22 124 GLY A C 1
ATOM 948 O O . GLY A 1 124 ? 10.512 15.660 -11.191 1.00 56.22 124 GLY A O 1
ATOM 949 N N . LEU A 1 125 ? 11.031 13.494 -10.907 1.00 59.84 125 LEU A N 1
ATOM 950 C CA . LEU A 1 125 ? 12.178 13.728 -10.033 1.00 59.84 125 LEU A CA 1
ATOM 951 C C . LEU A 1 125 ? 13.339 12.756 -10.299 1.00 59.84 125 LEU A C 1
ATOM 953 O O . LEU A 1 125 ? 14.430 13.038 -9.838 1.00 59.84 125 LEU A O 1
ATOM 957 N N . GLY A 1 126 ? 13.161 11.646 -11.025 1.00 70.94 126 GLY A N 1
ATOM 958 C CA . GLY A 1 126 ? 14.208 10.637 -11.260 1.00 70.94 126 GLY A CA 1
ATOM 959 C C . GLY A 1 126 ? 13.645 9.326 -11.790 1.00 70.94 126 GLY A C 1
ATOM 960 O O . GLY A 1 126 ? 12.436 9.125 -11.708 1.00 70.94 126 GLY A O 1
ATOM 961 N N . ASP A 1 127 ? 14.512 8.433 -12.268 1.00 85.62 127 ASP A N 1
ATOM 962 C CA . ASP A 1 127 ? 14.116 7.069 -12.635 1.00 85.62 127 ASP A CA 1
ATOM 963 C C . ASP A 1 127 ? 13.737 6.282 -11.374 1.00 85.62 127 ASP A C 1
ATOM 965 O O . ASP A 1 127 ? 14.513 6.191 -10.414 1.00 85.62 127 ASP A O 1
ATOM 969 N N . PHE A 1 128 ? 12.528 5.726 -11.356 1.00 89.31 128 PHE A N 1
ATOM 970 C CA . PHE A 1 128 ? 11.989 5.055 -10.180 1.00 89.31 128 PHE A CA 1
ATOM 971 C C . PHE A 1 128 ? 11.173 3.823 -10.562 1.00 89.31 128 PHE A C 1
ATOM 973 O O . PHE A 1 128 ? 10.316 3.891 -11.441 1.00 89.31 128 PHE A O 1
ATOM 980 N N . LEU A 1 129 ? 11.405 2.721 -9.850 1.00 93.81 129 LEU A N 1
ATOM 981 C CA . LEU A 1 129 ? 10.549 1.540 -9.847 1.00 93.81 129 LEU A CA 1
ATOM 982 C C . LEU A 1 129 ? 10.468 0.999 -8.425 1.00 93.81 129 LEU A C 1
ATOM 984 O O . LEU A 1 129 ? 11.486 0.601 -7.851 1.00 93.81 129 LEU A O 1
ATOM 988 N N . ALA A 1 130 ? 9.254 0.911 -7.896 1.00 93.31 130 ALA A N 1
ATOM 989 C CA . ALA A 1 130 ? 9.001 0.206 -6.650 1.00 93.31 130 ALA A CA 1
ATOM 990 C C . ALA A 1 130 ? 7.653 -0.513 -6.658 1.00 93.31 130 ALA A C 1
ATOM 992 O O . ALA A 1 130 ? 6.694 -0.075 -7.296 1.00 93.31 130 ALA A O 1
ATOM 993 N N . TYR A 1 131 ? 7.606 -1.616 -5.927 1.00 96.06 131 TYR A N 1
ATOM 994 C CA . TYR A 1 131 ? 6.397 -2.326 -5.541 1.00 96.06 131 TYR A CA 1
ATOM 995 C C . TYR A 1 131 ? 5.885 -1.788 -4.204 1.00 96.06 131 TYR A C 1
ATOM 997 O O . TYR A 1 131 ? 6.694 -1.487 -3.327 1.00 96.06 131 TYR A O 1
ATOM 1005 N N . PHE A 1 132 ? 4.565 -1.718 -4.046 1.00 93.81 132 PHE A N 1
ATOM 1006 C CA . PHE A 1 132 ? 3.876 -1.316 -2.824 1.00 93.81 132 PHE A CA 1
ATOM 1007 C C . PHE A 1 132 ? 2.713 -2.269 -2.534 1.00 93.81 132 PHE A C 1
ATOM 1009 O O . PHE A 1 132 ? 1.938 -2.592 -3.435 1.00 93.81 132 PHE A O 1
ATOM 1016 N N . ASN A 1 133 ? 2.565 -2.663 -1.270 1.00 95.50 133 ASN A N 1
ATOM 1017 C CA . ASN A 1 133 ? 1.384 -3.336 -0.738 1.00 95.50 133 ASN A CA 1
ATOM 1018 C C . ASN A 1 133 ? 0.989 -2.696 0.593 1.00 95.50 133 ASN A C 1
ATOM 1020 O O . ASN A 1 133 ? 1.672 -2.892 1.597 1.00 95.50 133 ASN A O 1
ATOM 1024 N N . LEU A 1 134 ? -0.125 -1.963 0.605 1.00 94.44 134 LEU A N 1
ATOM 1025 C CA . LEU A 1 134 ? -0.611 -1.271 1.803 1.00 94.44 134 LEU A CA 1
ATOM 1026 C C . LEU A 1 134 ? -1.157 -2.230 2.866 1.00 94.44 134 LEU A C 1
ATOM 1028 O O . LEU A 1 134 ? -1.162 -1.897 4.044 1.00 94.44 134 LEU A O 1
ATOM 1032 N N . LYS A 1 135 ? -1.580 -3.433 2.465 1.00 94.62 135 LYS A N 1
ATOM 1033 C CA . LYS A 1 135 ? -2.171 -4.456 3.340 1.00 94.62 135 LYS A CA 1
ATOM 1034 C C . LYS A 1 135 ? -1.249 -5.661 3.496 1.00 94.62 135 LYS A C 1
ATOM 1036 O O . LYS A 1 135 ? -1.681 -6.803 3.360 1.00 94.62 135 LYS A O 1
ATOM 1041 N N . SER A 1 136 ? 0.044 -5.409 3.703 1.00 94.12 136 SER A N 1
ATOM 1042 C CA . SER A 1 136 ? 1.033 -6.490 3.771 1.00 94.12 136 SER A CA 1
ATOM 1043 C C . SER A 1 136 ? 0.941 -7.289 5.066 1.00 94.12 136 SER A C 1
ATOM 1045 O O . SER A 1 136 ? 1.078 -8.508 5.033 1.00 94.12 136 SER A O 1
ATOM 1047 N N . GLU A 1 137 ? 0.727 -6.618 6.193 1.00 95.81 137 GLU A N 1
ATOM 1048 C CA . GLU A 1 137 ? 0.627 -7.265 7.497 1.00 95.81 137 GLU A CA 1
ATOM 1049 C C . GLU A 1 137 ? -0.435 -6.564 8.343 1.00 95.81 137 GLU A C 1
ATOM 1051 O O . GLU A 1 137 ? -0.338 -5.362 8.570 1.00 95.81 137 GLU A O 1
ATOM 1056 N N . GLU A 1 138 ? -1.453 -7.295 8.801 1.00 96.56 138 GLU A N 1
ATOM 1057 C CA . GLU A 1 138 ? -2.501 -6.746 9.672 1.00 96.56 138 GLU A CA 1
ATOM 1058 C C . GLU A 1 138 ? -1.992 -6.625 11.117 1.00 96.56 138 GLU A C 1
ATOM 1060 O O . GLU A 1 138 ? -1.348 -7.528 11.649 1.00 96.56 138 GLU A O 1
ATOM 1065 N N . VAL A 1 139 ? -2.287 -5.495 11.755 1.00 95.31 139 VAL A N 1
ATOM 1066 C CA . VAL A 1 139 ? -2.017 -5.228 13.168 1.00 95.31 139 VAL A CA 1
ATOM 1067 C C . VAL A 1 139 ? -3.321 -5.400 13.926 1.00 95.31 139 VAL A C 1
ATOM 1069 O O . VAL A 1 139 ? -4.274 -4.650 13.712 1.00 95.31 139 VAL A O 1
ATOM 1072 N N . GLU A 1 140 ? -3.367 -6.374 14.826 1.00 94.94 140 GLU A N 1
ATOM 1073 C CA . GLU A 1 140 ? -4.548 -6.580 15.656 1.00 94.94 140 GLU A CA 1
ATOM 1074 C C . GLU A 1 140 ? -4.698 -5.440 16.677 1.00 94.94 140 GLU A C 1
ATOM 1076 O O . GLU A 1 140 ? -3.817 -5.203 17.506 1.00 94.94 140 GLU A O 1
ATOM 1081 N N . LEU A 1 141 ? -5.838 -4.746 16.633 1.00 95.31 141 LEU A N 1
ATOM 1082 C CA . LEU A 1 141 ? -6.201 -3.693 17.582 1.00 95.31 141 LEU A CA 1
ATOM 1083 C C . LEU A 1 141 ? -6.765 -4.293 18.881 1.00 95.31 141 LEU A C 1
ATOM 1085 O O . LEU A 1 141 ? -7.972 -4.273 19.116 1.00 95.31 141 LEU A O 1
ATOM 1089 N N . ASN A 1 142 ? -5.888 -4.855 19.714 1.00 93.19 142 ASN A N 1
ATOM 1090 C CA . ASN A 1 142 ? -6.253 -5.544 20.961 1.00 93.19 142 ASN A CA 1
ATOM 1091 C C . ASN A 1 142 ? -5.884 -4.772 22.247 1.00 93.19 142 ASN A C 1
ATOM 1093 O O . ASN A 1 142 ? -5.967 -5.325 23.344 1.00 93.19 142 ASN A O 1
ATOM 1097 N N . GLY A 1 143 ? -5.445 -3.515 22.120 1.00 93.81 143 GLY A N 1
ATOM 1098 C CA . GLY A 1 143 ? -5.037 -2.664 23.245 1.00 93.81 143 GLY A CA 1
ATOM 1099 C C . GLY A 1 143 ? -3.672 -2.999 23.864 1.00 93.81 143 GLY A C 1
ATOM 1100 O O . GLY A 1 143 ? -3.289 -2.360 24.840 1.00 93.81 143 GLY A O 1
ATOM 1101 N N . ASN A 1 144 ? -2.930 -3.968 23.311 1.00 95.44 144 ASN A N 1
ATOM 1102 C CA . ASN A 1 144 ? -1.629 -4.423 23.818 1.00 95.44 144 ASN A CA 1
ATOM 1103 C C . ASN A 1 144 ? -0.511 -4.354 22.757 1.00 95.44 144 ASN A C 1
ATOM 1105 O O . ASN A 1 144 ? 0.380 -5.203 22.699 1.00 95.44 144 ASN A O 1
ATOM 1109 N N . ILE A 1 145 ? -0.540 -3.336 21.900 1.00 95.19 145 ILE A N 1
ATOM 1110 C CA . ILE A 1 145 ? 0.462 -3.089 20.862 1.00 95.19 145 ILE A CA 1
ATOM 1111 C C . ILE A 1 145 ? 1.678 -2.398 21.490 1.00 95.19 145 ILE A C 1
ATOM 1113 O O . ILE A 1 145 ? 1.547 -1.349 22.114 1.00 95.19 145 ILE A O 1
ATOM 1117 N N . SER A 1 146 ? 2.871 -2.970 21.310 1.00 94.44 146 SER A N 1
ATOM 1118 C CA . SER A 1 146 ? 4.133 -2.433 21.861 1.00 94.44 146 SER A CA 1
ATOM 1119 C C . SER A 1 146 ? 5.303 -2.418 20.871 1.00 94.44 146 SER A C 1
ATOM 1121 O O . SER A 1 146 ? 6.401 -1.983 21.207 1.00 94.44 146 SER A O 1
ATOM 1123 N N . ARG A 1 147 ? 5.083 -2.888 19.638 1.00 91.62 147 ARG A N 1
ATOM 1124 C CA . ARG A 1 147 ? 6.134 -3.044 18.618 1.00 91.62 147 ARG A CA 1
ATOM 1125 C C . ARG A 1 147 ? 6.555 -1.750 17.917 1.00 91.62 147 ARG A C 1
ATOM 1127 O O . ARG A 1 147 ? 7.551 -1.752 17.202 1.00 91.62 147 ARG A O 1
ATOM 1134 N N . PHE A 1 148 ? 5.790 -0.674 18.083 1.00 92.12 148 PHE A N 1
ATOM 1135 C CA . PHE A 1 148 ? 6.083 0.647 17.523 1.00 92.12 148 PHE A CA 1
ATOM 1136 C C . PHE A 1 148 ? 6.658 1.568 18.609 1.00 92.12 148 PHE A C 1
ATOM 1138 O O . PHE A 1 148 ? 6.489 1.276 19.800 1.00 92.12 148 PHE A O 1
ATOM 1145 N N . PRO A 1 149 ? 7.285 2.707 18.245 1.00 93.00 149 PRO A N 1
ATOM 1146 C CA . PRO A 1 149 ? 7.655 3.736 19.213 1.00 93.00 149 PRO A CA 1
ATOM 1147 C C . PRO A 1 149 ? 6.508 4.049 20.178 1.00 93.00 149 PRO A C 1
ATOM 1149 O O . PRO A 1 149 ? 5.343 4.042 19.777 1.00 93.00 149 PRO A O 1
ATOM 1152 N N . LYS A 1 150 ? 6.836 4.319 21.449 1.00 93.06 150 LYS A N 1
ATOM 1153 C CA . LYS A 1 150 ? 5.852 4.409 22.542 1.00 93.06 150 LYS A CA 1
ATOM 1154 C C . LYS A 1 150 ? 4.667 5.316 22.205 1.00 93.06 150 LYS A C 1
ATOM 1156 O O . LYS A 1 150 ? 3.535 4.910 22.409 1.00 93.06 150 LYS A O 1
ATOM 1161 N N . GLU A 1 151 ? 4.917 6.495 21.641 1.00 93.00 151 GLU A N 1
ATOM 1162 C CA . GLU A 1 151 ? 3.852 7.430 21.259 1.00 93.00 151 GLU A CA 1
ATOM 1163 C C . GLU A 1 151 ? 2.869 6.828 20.240 1.00 93.00 151 GLU A C 1
ATOM 1165 O O . GLU A 1 151 ? 1.658 6.986 20.372 1.00 93.00 151 GLU A O 1
ATOM 1170 N N . ILE A 1 152 ? 3.380 6.105 19.242 1.00 94.06 152 ILE A N 1
ATOM 1171 C CA . ILE A 1 152 ? 2.558 5.448 18.221 1.00 94.06 152 ILE A CA 1
ATOM 1172 C C . ILE A 1 152 ? 1.788 4.280 18.832 1.00 94.06 152 ILE A C 1
ATOM 1174 O O . ILE A 1 152 ? 0.589 4.152 18.604 1.00 94.06 152 ILE A O 1
ATOM 1178 N N . SER A 1 153 ? 2.455 3.457 19.643 1.00 95.06 153 SER A N 1
ATOM 1179 C CA . SER A 1 153 ? 1.821 2.348 20.360 1.00 95.06 153 SER A CA 1
ATOM 1180 C C . SER A 1 153 ? 0.697 2.838 21.287 1.00 95.06 153 SER A C 1
ATOM 1182 O O . SER A 1 153 ? -0.401 2.291 21.251 1.00 95.06 153 SER A O 1
ATOM 1184 N N . ASP A 1 154 ? 0.922 3.913 22.051 1.00 96.38 154 ASP A N 1
ATOM 1185 C CA . ASP A 1 154 ? -0.072 4.514 22.953 1.00 96.38 154 ASP A CA 1
ATOM 1186 C C . ASP A 1 154 ? -1.305 5.036 22.188 1.00 96.38 154 ASP A C 1
ATOM 1188 O O . ASP A 1 154 ? -2.430 4.912 22.674 1.00 96.38 154 ASP A O 1
ATOM 1192 N N . LYS A 1 155 ? -1.123 5.599 20.985 1.00 96.50 155 LYS A N 1
ATOM 1193 C CA . LYS A 1 155 ? -2.233 6.013 20.107 1.00 96.50 155 LYS A CA 1
ATOM 1194 C C . LYS A 1 155 ? -2.975 4.809 19.528 1.00 96.50 155 LYS A C 1
ATOM 1196 O O . LYS A 1 155 ? -4.197 4.755 19.599 1.00 96.50 155 LYS A O 1
ATOM 1201 N N . LEU A 1 156 ? -2.258 3.816 19.000 1.00 96.69 156 LEU A N 1
ATOM 1202 C CA . LEU A 1 156 ? -2.873 2.607 18.442 1.00 96.69 156 LEU A CA 1
ATOM 1203 C C . LEU A 1 156 ? -3.677 1.825 19.490 1.00 96.69 156 LEU A C 1
ATOM 1205 O O . LEU A 1 156 ? -4.736 1.302 19.168 1.00 96.69 156 LEU A O 1
ATOM 1209 N N . ASN A 1 157 ? -3.222 1.794 20.744 1.00 98.00 157 ASN A N 1
ATOM 1210 C CA . ASN A 1 157 ? -3.929 1.123 21.840 1.00 98.00 157 ASN A CA 1
ATOM 1211 C C . ASN A 1 157 ? -5.221 1.828 22.283 1.00 98.00 157 ASN A C 1
ATOM 1213 O O . ASN A 1 157 ? -5.983 1.252 23.055 1.00 98.00 157 ASN A O 1
ATOM 1217 N N . GLN A 1 158 ? -5.487 3.046 21.802 1.00 98.06 158 GLN A N 1
ATOM 1218 C CA . GLN A 1 158 ? -6.774 3.727 21.990 1.00 98.06 158 GLN A CA 1
ATOM 1219 C C . GLN A 1 158 ? -7.796 3.360 20.904 1.00 98.06 158 GLN A C 1
ATOM 1221 O O . GLN A 1 158 ? -8.982 3.644 21.061 1.00 98.06 158 GLN A O 1
ATOM 1226 N N . LEU A 1 159 ? -7.353 2.726 19.815 1.00 98.12 159 LEU A N 1
ATOM 1227 C CA . LEU A 1 159 ? -8.200 2.316 18.702 1.00 98.12 159 LEU A CA 1
ATOM 1228 C C . LEU A 1 159 ? -8.662 0.865 18.860 1.00 98.12 159 LEU A C 1
ATOM 1230 O O . LEU A 1 159 ? -7.980 0.019 19.438 1.00 98.12 159 LEU A O 1
ATOM 1234 N N . ASN A 1 160 ? -9.822 0.568 18.285 1.00 97.31 160 ASN A N 1
ATOM 1235 C CA . ASN A 1 160 ? -10.362 -0.780 18.145 1.00 97.31 160 ASN A CA 1
ATOM 1236 C C . ASN A 1 160 ? -11.105 -0.912 16.801 1.00 97.31 160 ASN A C 1
ATOM 1238 O O . ASN A 1 160 ? -11.146 0.028 16.009 1.00 97.31 160 ASN A O 1
ATOM 1242 N N . SER A 1 161 ? -11.691 -2.076 16.515 1.00 96.00 161 SER A N 1
ATOM 1243 C CA . SER A 1 161 ? -12.369 -2.313 15.230 1.00 96.00 161 SER A CA 1
ATOM 1244 C C . SER A 1 161 ? -13.615 -1.449 14.990 1.00 96.00 161 SER A C 1
ATOM 1246 O O . SER A 1 161 ? -14.052 -1.337 13.847 1.00 96.00 161 SER A O 1
ATOM 1248 N N . GLU A 1 162 ? -14.212 -0.892 16.047 1.00 96.88 162 GLU A N 1
ATOM 1249 C CA . GLU A 1 162 ? -15.377 0.003 15.977 1.00 96.88 162 GLU A CA 1
ATOM 1250 C C . GLU A 1 162 ? -14.977 1.473 15.800 1.00 96.88 162 GLU A C 1
ATOM 1252 O O . GLU A 1 162 ? -15.821 2.301 15.461 1.00 96.88 162 GLU A O 1
ATOM 1257 N N . SER A 1 163 ? -13.697 1.805 16.001 1.00 97.81 163 SER A N 1
ATOM 1258 C CA . SER A 1 163 ? -13.172 3.133 15.698 1.00 97.81 163 SER A CA 1
ATOM 1259 C C . SER A 1 163 ? -13.362 3.473 14.217 1.00 97.81 163 SER A C 1
ATOM 1261 O O . SER A 1 163 ? -13.443 2.600 13.352 1.00 97.81 163 SER A O 1
ATOM 1263 N N . THR A 1 164 ? -13.415 4.765 13.915 1.00 97.38 164 THR A N 1
ATOM 1264 C CA . THR A 1 164 ? -13.558 5.282 12.549 1.00 97.38 164 THR A CA 1
ATOM 1265 C C . THR A 1 164 ? -12.285 5.995 12.100 1.00 97.38 164 THR A C 1
ATOM 1267 O O . THR A 1 164 ? -11.350 6.182 12.883 1.00 97.38 164 THR A O 1
ATOM 1270 N N . LEU A 1 165 ? -12.241 6.428 10.836 1.00 97.44 165 LEU A N 1
ATOM 1271 C CA . LEU A 1 165 ? -11.159 7.295 10.366 1.00 97.44 165 LEU A CA 1
ATOM 1272 C C . LEU A 1 165 ? -11.144 8.652 11.089 1.00 97.44 165 LEU A C 1
ATOM 1274 O O . LEU A 1 165 ? -10.065 9.204 11.256 1.00 97.44 165 LEU A O 1
ATOM 1278 N N . GLU A 1 166 ? -12.276 9.143 11.607 1.00 97.31 166 GLU A N 1
ATOM 1279 C CA . GLU A 1 166 ? -12.305 10.374 12.417 1.00 97.31 166 GLU A CA 1
ATOM 1280 C C . GLU A 1 166 ? -11.491 10.200 13.708 1.00 97.31 166 GLU A C 1
ATOM 1282 O O . GLU A 1 166 ? -10.693 11.063 14.057 1.00 97.31 166 GLU A O 1
ATOM 1287 N N . ASN A 1 167 ? -11.579 9.036 14.366 1.00 98.12 167 ASN A N 1
ATOM 1288 C CA . ASN A 1 167 ? -10.752 8.753 15.546 1.00 98.12 167 ASN A CA 1
ATOM 1289 C C . ASN A 1 167 ? -9.260 8.641 15.204 1.00 98.12 167 ASN A C 1
ATOM 1291 O O . ASN A 1 167 ? -8.403 8.987 16.017 1.00 98.12 167 ASN A O 1
ATOM 1295 N N . VAL A 1 168 ? -8.930 8.153 14.003 1.00 97.38 168 VAL A N 1
ATOM 1296 C CA . VAL A 1 168 ? -7.544 8.153 13.513 1.00 97.38 168 VAL A CA 1
ATOM 1297 C C . VAL A 1 168 ? -7.059 9.590 13.333 1.00 97.38 168 VAL A C 1
ATOM 1299 O O . VAL A 1 168 ? -5.963 9.912 13.786 1.00 97.38 168 VAL A O 1
ATOM 1302 N N . GLU A 1 169 ? -7.871 10.461 12.733 1.00 96.75 169 GLU A N 1
ATOM 1303 C CA . GLU A 1 169 ? -7.528 11.874 12.552 1.00 96.75 169 GLU A CA 1
ATOM 1304 C C . GLU A 1 169 ? -7.352 12.612 13.887 1.00 96.75 169 GLU A C 1
ATOM 1306 O O . GLU A 1 169 ? -6.403 13.379 14.041 1.00 96.75 169 GLU A O 1
ATOM 1311 N N . GLU A 1 170 ? -8.193 12.332 14.887 1.00 96.94 170 GLU A N 1
ATOM 1312 C CA . GLU A 1 170 ? -8.070 12.897 16.240 1.00 96.94 170 GLU A CA 1
ATOM 1313 C C . GLU A 1 170 ? -6.739 12.529 16.921 1.00 96.94 170 GLU A C 1
ATOM 1315 O O . GLU A 1 170 ? -6.150 13.350 17.627 1.00 96.94 170 GLU A O 1
ATOM 1320 N N . LEU A 1 171 ? -6.244 11.303 16.715 1.00 96.19 171 LEU A N 1
ATOM 1321 C CA . LEU A 1 171 ? -5.031 10.798 17.371 1.00 96.19 171 LEU A CA 1
ATOM 1322 C C . LEU A 1 171 ? -3.742 11.100 16.595 1.00 96.19 171 LEU A C 1
ATOM 1324 O O . LEU A 1 171 ? -2.690 11.341 17.201 1.00 96.19 171 LEU A O 1
ATOM 1328 N N . PHE A 1 172 ? -3.795 11.041 15.263 1.00 94.31 172 PHE A N 1
ATOM 1329 C CA . PHE A 1 172 ? -2.622 11.125 14.387 1.00 94.31 172 PHE A CA 1
ATOM 1330 C C . PHE A 1 172 ? -2.515 12.451 13.624 1.00 94.31 172 PHE A C 1
ATOM 1332 O O . PHE A 1 172 ? -1.411 12.793 13.200 1.00 94.31 172 PHE A O 1
ATOM 1339 N N . GLY A 1 173 ? -3.607 13.210 13.511 1.00 93.50 173 GLY A N 1
ATOM 1340 C CA . GLY A 1 173 ? -3.703 14.451 12.740 1.00 93.50 173 GLY A CA 1
ATOM 1341 C C . GLY A 1 173 ? -4.548 14.303 11.471 1.00 93.50 173 GLY A C 1
ATOM 1342 O O . GLY A 1 173 ? -4.886 13.199 11.048 1.00 93.50 173 GLY A O 1
ATOM 1343 N N . ASN A 1 174 ? -4.889 15.430 10.842 1.00 93.38 174 ASN A N 1
ATOM 1344 C CA . ASN A 1 174 ? -5.707 15.443 9.631 1.00 93.38 174 ASN A CA 1
ATOM 1345 C C . ASN A 1 174 ? -4.835 15.325 8.357 1.00 93.38 174 ASN A C 1
ATOM 1347 O O . ASN A 1 174 ? -3.928 16.144 8.174 1.00 93.38 174 ASN A O 1
ATOM 1351 N N . PRO A 1 175 ? -5.123 14.392 7.426 1.00 92.12 175 PRO A N 1
ATOM 1352 C CA . PRO A 1 175 ? -4.405 14.270 6.153 1.00 92.12 175 PRO A CA 1
ATOM 1353 C C . PRO A 1 175 ? -4.410 15.526 5.273 1.00 92.12 175 PRO A C 1
ATOM 1355 O O . PRO A 1 175 ? -3.515 15.705 4.456 1.00 92.12 175 PRO A O 1
ATOM 1358 N N . SER A 1 176 ? -5.408 16.398 5.420 1.00 90.06 176 SER A N 1
ATOM 1359 C CA . SER A 1 176 ? -5.506 17.660 4.673 1.00 90.06 176 SER A CA 1
ATOM 1360 C C . SER A 1 176 ? -4.586 18.751 5.225 1.00 90.06 176 SER A C 1
ATOM 1362 O O . SER A 1 176 ? -4.329 19.741 4.543 1.00 90.06 176 SER A O 1
ATOM 1364 N N . GLU A 1 177 ? -4.112 18.585 6.460 1.00 90.12 177 GLU A N 1
ATOM 1365 C CA . GLU A 1 177 ? -3.298 19.566 7.184 1.00 90.12 177 GLU A CA 1
ATOM 1366 C C . GLU A 1 177 ? -1.865 19.075 7.429 1.00 90.12 177 GLU A C 1
ATOM 1368 O O . GLU A 1 177 ? -1.011 19.862 7.841 1.00 90.12 177 GLU A O 1
ATOM 1373 N N . SER A 1 178 ? -1.590 17.790 7.175 1.00 84.81 178 SER A N 1
ATOM 1374 C CA . SER A 1 178 ? -0.321 17.154 7.512 1.00 84.81 178 SER A CA 1
ATOM 1375 C C . SER A 1 178 ? 0.381 16.535 6.306 1.00 84.81 178 SER A C 1
ATOM 1377 O O . SER A 1 178 ? -0.113 15.594 5.689 1.00 84.81 178 SER A O 1
ATOM 1379 N N . ASP A 1 179 ? 1.604 16.997 6.031 1.00 85.12 179 ASP A N 1
ATOM 1380 C CA . ASP A 1 179 ? 2.439 16.519 4.915 1.00 85.12 179 ASP A CA 1
ATOM 1381 C C . ASP A 1 179 ? 2.852 15.040 5.037 1.00 85.12 179 ASP A C 1
ATOM 1383 O O . ASP A 1 179 ? 3.317 14.431 4.073 1.00 85.12 179 ASP A O 1
ATOM 1387 N N . ASN A 1 180 ? 2.740 14.461 6.233 1.00 89.25 180 ASN A N 1
ATOM 1388 C CA . ASN A 1 180 ? 3.124 13.082 6.520 1.00 89.25 180 ASN A CA 1
ATOM 1389 C C . ASN A 1 180 ? 1.935 12.110 6.494 1.00 89.25 180 ASN A C 1
ATOM 1391 O O . ASN A 1 180 ? 2.046 10.991 6.996 1.00 89.25 180 ASN A O 1
ATOM 1395 N N . MET A 1 181 ? 0.800 12.534 5.944 1.00 93.31 181 MET A N 1
ATOM 1396 C CA . MET A 1 181 ? -0.405 11.725 5.852 1.00 93.31 181 MET A CA 1
ATOM 1397 C C . MET A 1 181 ? -1.007 11.815 4.455 1.00 93.31 181 MET A C 1
ATOM 1399 O O . MET A 1 181 ? -0.949 12.852 3.802 1.00 93.31 181 MET A O 1
ATOM 1403 N N . LEU A 1 182 ? -1.583 10.711 3.983 1.00 92.06 182 LEU A N 1
ATOM 1404 C CA . LEU A 1 182 ? -2.278 10.651 2.700 1.00 92.06 182 LEU A CA 1
ATOM 1405 C C . LEU A 1 182 ? -3.631 9.972 2.875 1.00 92.06 182 LEU A C 1
ATOM 1407 O O . LEU A 1 182 ? -3.716 8.864 3.400 1.00 92.06 182 LEU A O 1
ATOM 1411 N N . ALA A 1 183 ? -4.686 10.627 2.400 1.00 93.44 183 ALA A N 1
ATOM 1412 C CA . ALA A 1 183 ? -6.016 10.042 2.337 1.00 93.44 183 ALA A CA 1
ATOM 1413 C C . ALA A 1 183 ? -6.212 9.285 1.016 1.00 93.44 183 ALA A C 1
ATOM 1415 O O . ALA A 1 183 ? -5.826 9.754 -0.058 1.00 93.44 183 ALA A O 1
ATOM 1416 N N . TYR A 1 184 ? -6.857 8.127 1.103 1.00 90.88 184 TYR A N 1
ATOM 1417 C CA . TYR A 1 184 ? -7.200 7.276 -0.025 1.00 90.88 184 TYR A CA 1
ATOM 1418 C C . TYR A 1 184 ? -8.696 6.990 -0.039 1.00 90.88 184 TYR A C 1
ATOM 1420 O 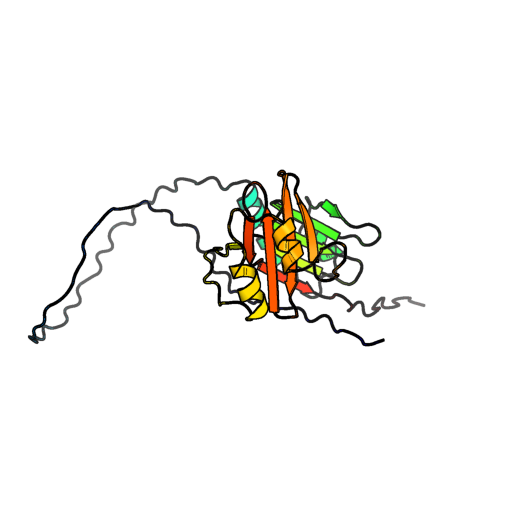O . TYR A 1 184 ? -9.303 6.694 0.989 1.00 90.88 184 TYR A O 1
ATOM 1428 N N . GLU A 1 185 ? -9.265 6.999 -1.239 1.00 92.56 185 GLU A N 1
ATOM 1429 C CA . GLU A 1 185 ? -10.600 6.484 -1.512 1.00 92.56 185 GLU A CA 1
ATOM 1430 C C . GLU A 1 185 ? -10.493 5.497 -2.674 1.00 92.56 185 GLU A C 1
ATOM 1432 O O . GLU A 1 185 ? -10.177 5.860 -3.812 1.00 92.56 185 GLU A O 1
ATOM 1437 N N . PHE A 1 186 ? -10.666 4.214 -2.367 1.00 86.69 186 PHE A N 1
ATOM 1438 C CA . PHE A 1 186 ? -10.575 3.145 -3.347 1.00 86.69 186 PHE A CA 1
ATOM 1439 C C . PHE A 1 186 ? -11.921 2.903 -4.019 1.00 86.69 186 PHE A C 1
ATOM 1441 O O . PHE A 1 186 ? -12.992 3.055 -3.439 1.00 86.69 186 PHE A O 1
ATOM 1448 N N . THR A 1 187 ? -11.867 2.417 -5.258 1.00 81.94 187 THR A N 1
ATOM 1449 C CA . THR A 1 187 ? -13.058 2.090 -6.058 1.00 81.94 187 THR A CA 1
ATOM 1450 C C . THR A 1 187 ? -13.924 0.987 -5.445 1.00 81.94 187 THR A C 1
ATOM 1452 O O . THR A 1 187 ? -15.059 0.802 -5.867 1.00 81.94 187 THR A O 1
ATOM 1455 N N . THR A 1 188 ? -13.402 0.246 -4.467 1.00 82.25 188 THR A N 1
ATOM 1456 C CA . THR A 1 188 ? -14.132 -0.766 -3.690 1.00 82.25 188 THR A CA 1
ATOM 1457 C C . THR A 1 188 ? -15.016 -0.163 -2.594 1.00 82.25 188 THR A C 1
ATOM 1459 O O . THR A 1 188 ? -15.669 -0.914 -1.879 1.00 82.25 188 THR A O 1
ATOM 1462 N N . GLY A 1 189 ? -15.036 1.167 -2.444 1.00 88.25 189 GLY A N 1
ATOM 1463 C CA . GLY A 1 189 ? -15.737 1.870 -1.365 1.00 88.25 189 GLY A CA 1
ATOM 1464 C C . GLY A 1 189 ? -14.939 1.948 -0.063 1.00 88.25 189 GLY A C 1
ATOM 1465 O O . GLY A 1 189 ? -15.367 2.608 0.878 1.00 88.25 189 GLY A O 1
ATOM 1466 N N . GLU A 1 190 ? -13.770 1.307 -0.012 1.00 92.50 190 GLU A N 1
ATOM 1467 C CA . GLU A 1 190 ? -12.853 1.421 1.114 1.00 92.50 190 GLU A CA 1
ATOM 1468 C C . GLU A 1 190 ? -12.180 2.792 1.117 1.00 92.50 190 GLU A C 1
ATOM 1470 O O . GLU A 1 190 ? -11.650 3.249 0.100 1.00 92.50 190 GLU A O 1
ATOM 1475 N N . LYS A 1 191 ? -12.163 3.416 2.289 1.00 95.75 191 LYS A N 1
ATOM 1476 C CA . LYS A 1 191 ? -11.395 4.624 2.564 1.00 95.75 191 LYS A CA 1
ATOM 1477 C C . LYS A 1 191 ? -10.192 4.265 3.412 1.00 95.75 191 LYS A C 1
ATOM 1479 O O . LYS A 1 191 ? -10.211 3.275 4.141 1.00 95.75 191 LYS A O 1
ATOM 1484 N N . GLY A 1 192 ? -9.156 5.084 3.363 1.00 95.44 192 GLY A N 1
ATOM 1485 C CA . GLY A 1 192 ? -8.068 4.910 4.302 1.00 95.44 192 GLY A CA 1
ATOM 1486 C C . GLY A 1 192 ? -7.153 6.099 4.437 1.00 95.44 192 GLY A C 1
ATOM 1487 O O . GLY A 1 192 ? -7.205 7.050 3.661 1.00 95.44 192 GLY A O 1
ATOM 1488 N N . ILE A 1 193 ? -6.310 6.004 5.452 1.00 96.69 193 ILE A N 1
ATOM 1489 C CA . ILE A 1 193 ? -5.305 6.995 5.795 1.00 96.69 193 ILE A CA 1
ATOM 1490 C C . ILE A 1 193 ? -3.972 6.271 5.868 1.00 96.69 193 ILE A C 1
ATOM 1492 O O . ILE A 1 193 ? -3.806 5.304 6.603 1.00 96.69 193 ILE A O 1
ATOM 1496 N N . GLU A 1 194 ? -3.010 6.736 5.097 1.00 95.06 194 GLU A N 1
ATOM 1497 C CA . GLU A 1 194 ? -1.619 6.340 5.226 1.00 95.06 194 GLU A CA 1
ATOM 1498 C C . GLU A 1 194 ? -0.903 7.371 6.092 1.00 95.06 194 GLU A C 1
ATOM 1500 O O . GLU A 1 194 ? -1.046 8.573 5.876 1.00 95.06 194 GLU A O 1
ATOM 1505 N N . TYR A 1 195 ? -0.158 6.897 7.084 1.00 94.56 195 TYR A N 1
ATOM 1506 C CA . TYR A 1 195 ? 0.586 7.712 8.032 1.00 94.56 195 TYR A CA 1
ATOM 1507 C C . TYR A 1 195 ? 2.075 7.377 7.953 1.00 94.56 195 TYR A C 1
ATOM 1509 O O . TYR A 1 195 ? 2.472 6.212 8.068 1.00 94.56 195 TYR A O 1
ATOM 1517 N N . PHE A 1 196 ? 2.891 8.416 7.798 1.00 90.81 196 PHE A N 1
ATOM 1518 C CA . PHE A 1 196 ? 4.348 8.362 7.802 1.00 90.81 196 PHE A CA 1
ATOM 1519 C C . PHE A 1 196 ? 4.866 9.014 9.096 1.00 90.81 196 PHE A C 1
ATOM 1521 O O . PHE A 1 196 ? 4.958 10.236 9.215 1.00 90.81 196 PHE A O 1
ATOM 1528 N N . GLY A 1 197 ? 5.160 8.205 10.111 1.00 80.38 197 GLY A N 1
ATOM 1529 C CA . GLY A 1 197 ? 5.672 8.666 11.403 1.00 80.38 197 GLY A CA 1
ATOM 1530 C C . GLY A 1 197 ? 7.194 8.633 11.454 1.00 80.38 197 GLY A C 1
ATOM 1531 O O . GLY A 1 197 ? 7.766 7.553 11.574 1.00 80.38 197 GLY A O 1
ATOM 1532 N N . GLU A 1 198 ? 7.837 9.804 11.394 1.00 70.44 198 GLU A N 1
ATOM 1533 C CA . GLU A 1 198 ? 9.303 9.966 11.308 1.00 70.44 198 GLU A CA 1
ATOM 1534 C C . GLU A 1 198 ? 9.981 8.902 10.401 1.00 70.44 198 GLU A C 1
ATOM 1536 O O . GLU A 1 198 ? 9.346 8.297 9.540 1.00 70.44 198 GLU A O 1
ATOM 1541 N N . ASP A 1 199 ? 11.288 8.676 10.519 1.00 64.12 199 ASP A N 1
ATOM 1542 C CA . ASP A 1 199 ? 12.022 7.807 9.581 1.00 64.12 199 ASP A CA 1
ATOM 1543 C C . ASP A 1 199 ? 11.763 6.296 9.792 1.00 64.12 199 ASP A C 1
ATOM 1545 O O . ASP A 1 199 ? 12.469 5.467 9.221 1.00 64.12 199 ASP A O 1
ATOM 1549 N N . THR A 1 200 ? 10.806 5.895 10.642 1.00 73.56 200 THR A N 1
ATOM 1550 C CA . THR A 1 200 ? 10.697 4.489 11.093 1.00 73.56 200 THR A CA 1
ATOM 1551 C C . THR A 1 200 ? 9.301 3.887 11.063 1.00 73.56 200 THR A C 1
ATOM 1553 O O . THR A 1 200 ? 9.185 2.665 11.170 1.00 73.56 200 THR A O 1
ATOM 1556 N N . VAL A 1 201 ? 8.245 4.686 10.901 1.00 88.81 201 VAL A N 1
ATOM 1557 C CA . VAL A 1 201 ? 6.871 4.182 10.971 1.00 88.81 201 VAL A CA 1
ATOM 1558 C C . VAL A 1 201 ? 6.124 4.497 9.688 1.00 88.81 201 VAL A C 1
ATOM 1560 O O . VAL A 1 201 ? 5.963 5.649 9.302 1.00 88.81 201 VAL A O 1
ATOM 1563 N N . TRP A 1 202 ? 5.605 3.449 9.061 1.00 93.62 202 TRP A N 1
ATOM 1564 C CA . TRP A 1 202 ? 4.670 3.542 7.953 1.00 93.62 202 TRP A CA 1
ATOM 1565 C C . TRP A 1 202 ? 3.481 2.639 8.267 1.00 93.62 202 TRP A C 1
ATOM 1567 O O . TRP A 1 202 ? 3.653 1.438 8.478 1.00 93.62 202 TRP A O 1
ATOM 1577 N N . ILE A 1 203 ? 2.296 3.235 8.389 1.00 95.81 203 ILE A N 1
ATOM 1578 C CA . ILE A 1 203 ? 1.059 2.554 8.786 1.00 95.81 203 ILE A CA 1
ATOM 1579 C C . IL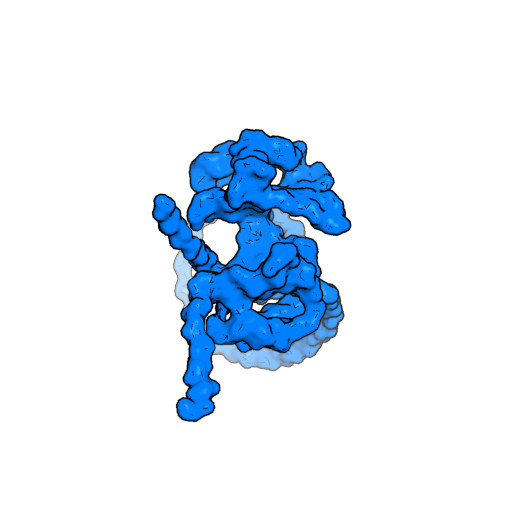E A 1 203 ? -0.046 2.925 7.802 1.00 95.81 203 ILE A C 1
ATOM 1581 O O . ILE A 1 203 ? -0.159 4.081 7.400 1.00 95.81 203 ILE A O 1
ATOM 1585 N N . TYR A 1 204 ? -0.884 1.954 7.450 1.00 97.50 204 TYR A N 1
ATOM 1586 C CA . TYR A 1 204 ? -2.112 2.183 6.700 1.00 97.50 204 TYR A CA 1
ATOM 1587 C C . TYR A 1 204 ? -3.337 1.821 7.545 1.00 97.50 204 TYR A C 1
ATOM 1589 O O . TYR A 1 204 ? -3.459 0.701 8.040 1.00 97.50 204 TYR A O 1
ATOM 1597 N N . PHE A 1 205 ? -4.250 2.774 7.695 1.00 97.69 205 PHE A N 1
ATOM 1598 C CA . PHE A 1 205 ? -5.553 2.622 8.330 1.00 97.69 205 PHE A CA 1
ATOM 1599 C C . PHE A 1 205 ? -6.600 2.418 7.234 1.00 97.69 205 PHE A C 1
ATOM 1601 O O . PHE A 1 205 ? -6.901 3.352 6.496 1.00 97.69 205 PHE A O 1
ATOM 1608 N N . GLY A 1 206 ? -7.137 1.206 7.108 1.00 96.69 206 GLY A N 1
ATOM 1609 C CA . GLY A 1 206 ? -8.189 0.874 6.146 1.00 96.69 206 GLY A CA 1
ATOM 1610 C C . GLY A 1 206 ? -9.559 0.820 6.818 1.00 96.69 206 GLY A C 1
ATOM 1611 O O . GLY A 1 206 ? -9.692 0.270 7.913 1.00 96.69 206 GLY A O 1
ATOM 1612 N N . TYR A 1 207 ? -10.579 1.368 6.160 1.00 96.19 207 TYR A N 1
ATOM 1613 C CA . TYR A 1 207 ? -11.946 1.420 6.670 1.00 96.19 207 TYR A CA 1
ATOM 1614 C C . TYR A 1 207 ? -12.969 1.128 5.569 1.00 96.19 207 TYR A C 1
ATOM 1616 O O . TYR A 1 207 ? -13.046 1.828 4.558 1.00 96.19 207 TYR A O 1
ATOM 1624 N N . THR A 1 208 ? -13.779 0.092 5.781 1.00 93.38 208 THR A N 1
ATOM 1625 C CA . THR A 1 208 ? -14.957 -0.221 4.949 1.00 93.38 208 THR A CA 1
ATOM 1626 C C . THR A 1 208 ? -16.207 -0.221 5.825 1.00 93.38 208 THR A C 1
ATOM 1628 O O . THR A 1 208 ? -17.108 0.587 5.633 1.00 93.38 208 THR A O 1
ATOM 1631 N N . ASP A 1 209 ? -16.219 -1.097 6.824 1.00 93.31 209 ASP A N 1
ATOM 1632 C CA . ASP A 1 209 ? -17.228 -1.228 7.880 1.00 93.31 209 ASP A CA 1
ATOM 1633 C C . ASP A 1 209 ? -16.585 -1.204 9.276 1.00 93.31 209 ASP A C 1
ATOM 1635 O O . ASP A 1 209 ? -17.174 -0.716 10.238 1.00 93.31 209 ASP A O 1
ATOM 1639 N N . LYS A 1 210 ? -15.357 -1.719 9.370 1.00 96.38 210 LYS A N 1
ATOM 1640 C CA . LYS A 1 210 ? -14.520 -1.743 10.568 1.00 96.38 210 LYS A CA 1
ATOM 1641 C C . LYS A 1 210 ? -13.156 -1.148 10.276 1.00 96.38 210 LYS A C 1
ATOM 1643 O O . LYS A 1 210 ? -12.647 -1.274 9.157 1.00 96.38 210 LYS A O 1
ATOM 1648 N N . LEU A 1 211 ? -12.546 -0.558 11.301 1.00 97.81 211 LEU A N 1
ATOM 1649 C CA . LEU A 1 211 ? -11.166 -0.106 11.214 1.00 97.81 211 LEU A CA 1
ATOM 1650 C C . LEU A 1 211 ? -10.215 -1.296 11.268 1.00 97.81 211 LEU A C 1
ATOM 1652 O O . LEU A 1 211 ? -10.303 -2.160 12.145 1.00 97.81 211 LEU A O 1
ATOM 1656 N N . LYS A 1 212 ? -9.267 -1.293 10.338 1.00 97.88 212 LYS A N 1
ATOM 1657 C CA . LYS A 1 212 ? -8.125 -2.196 10.322 1.00 97.88 212 LYS A CA 1
ATOM 1658 C C . LYS A 1 212 ? -6.842 -1.410 10.152 1.00 97.88 212 LYS A C 1
ATOM 1660 O O . LYS A 1 212 ? -6.810 -0.397 9.455 1.00 97.88 212 LYS A O 1
ATOM 1665 N N . VAL A 1 213 ? -5.781 -1.906 10.771 1.00 97.56 213 VAL A N 1
ATOM 1666 C CA . VAL A 1 213 ? -4.460 -1.289 10.709 1.00 97.56 213 VAL A CA 1
ATOM 1667 C C . VAL A 1 213 ? -3.502 -2.258 10.055 1.00 97.56 213 VAL A C 1
ATOM 1669 O O . VAL A 1 213 ? -3.517 -3.448 10.352 1.00 97.56 213 VAL A O 1
ATOM 1672 N N . TYR A 1 214 ? -2.668 -1.740 9.166 1.00 97.44 214 TYR A N 1
ATOM 1673 C CA . TYR A 1 214 ? -1.702 -2.520 8.420 1.00 97.44 214 TYR A CA 1
ATOM 1674 C C . TYR A 1 214 ? -0.317 -1.897 8.510 1.00 97.44 214 TYR A C 1
ATOM 1676 O O . TYR A 1 214 ? -0.183 -0.673 8.538 1.00 97.44 214 TYR A O 1
ATOM 1684 N N . ILE A 1 215 ? 0.708 -2.747 8.512 1.00 94.88 215 ILE A N 1
ATOM 1685 C CA . ILE A 1 215 ? 2.066 -2.363 8.139 1.00 94.88 215 ILE A CA 1
ATOM 1686 C C . ILE A 1 215 ? 2.184 -2.590 6.630 1.00 94.88 215 ILE A C 1
ATOM 1688 O O . ILE A 1 215 ? 2.107 -3.737 6.170 1.00 94.88 215 ILE A O 1
ATOM 1692 N N . PRO A 1 216 ? 2.345 -1.522 5.838 1.00 95.00 216 PRO A N 1
ATOM 1693 C CA . PRO A 1 216 ? 2.613 -1.658 4.422 1.00 95.00 216 PRO A CA 1
ATOM 1694 C C . PRO A 1 216 ? 4.002 -2.243 4.159 1.00 95.00 216 PRO A C 1
ATOM 1696 O O . PRO A 1 216 ? 4.924 -2.125 4.963 1.00 95.00 216 PRO A O 1
ATOM 1699 N N . ASN A 1 217 ? 4.172 -2.825 2.978 1.00 92.75 217 ASN A N 1
ATOM 1700 C CA . ASN A 1 217 ? 5.464 -3.285 2.491 1.00 92.75 217 ASN A CA 1
ATOM 1701 C C . ASN A 1 217 ? 5.793 -2.624 1.152 1.00 92.75 217 ASN A C 1
ATOM 1703 O O . ASN A 1 217 ? 4.909 -2.381 0.327 1.00 92.75 217 ASN A O 1
ATOM 1707 N N . SER A 1 218 ? 7.078 -2.365 0.919 1.00 91.25 218 SER A N 1
ATOM 1708 C CA . SER A 1 218 ? 7.562 -1.879 -0.367 1.00 91.25 218 SER A CA 1
ATOM 1709 C C . SER A 1 218 ? 8.889 -2.521 -0.748 1.00 91.25 218 SER A C 1
ATOM 1711 O O . SER A 1 218 ? 9.718 -2.830 0.103 1.00 91.25 218 SER A O 1
ATOM 1713 N N . ILE A 1 219 ? 9.089 -2.718 -2.051 1.00 92.38 219 ILE A N 1
ATOM 1714 C CA . ILE A 1 219 ? 10.352 -3.209 -2.612 1.00 92.38 219 ILE A CA 1
ATOM 1715 C C . ILE A 1 219 ? 10.800 -2.208 -3.664 1.00 92.38 219 ILE A C 1
ATOM 1717 O O . ILE A 1 219 ? 10.124 -2.015 -4.675 1.00 92.38 219 ILE A O 1
ATOM 1721 N N . ILE A 1 220 ? 11.944 -1.574 -3.430 1.00 90.81 220 ILE A N 1
ATOM 1722 C CA . ILE A 1 220 ? 12.518 -0.576 -4.330 1.00 90.81 220 ILE A CA 1
ATOM 1723 C C . ILE A 1 220 ? 13.530 -1.267 -5.246 1.00 90.81 220 ILE A C 1
ATOM 1725 O O . ILE A 1 220 ? 14.537 -1.792 -4.779 1.00 90.81 220 ILE A O 1
ATOM 1729 N N . TYR A 1 221 ? 13.275 -1.236 -6.553 1.00 90.44 221 TYR A N 1
ATOM 1730 C CA . TYR A 1 221 ? 14.167 -1.788 -7.578 1.00 90.44 221 TYR A CA 1
ATOM 1731 C C . TYR A 1 221 ? 15.108 -0.718 -8.131 1.00 90.44 221 TYR A C 1
ATOM 1733 O O . TYR A 1 221 ? 16.303 -0.950 -8.306 1.00 90.44 221 TYR A O 1
ATOM 1741 N N . VAL A 1 222 ? 14.565 0.473 -8.387 1.00 89.44 222 VAL A N 1
ATOM 1742 C CA . VAL A 1 222 ? 15.310 1.629 -8.891 1.00 89.44 222 VAL A CA 1
ATOM 1743 C C . VAL A 1 222 ? 14.868 2.856 -8.116 1.00 89.44 222 VAL A C 1
ATOM 1745 O O . VAL A 1 222 ? 13.674 3.118 -7.986 1.00 89.44 222 VAL A O 1
ATOM 1748 N N . ASN A 1 223 ? 15.837 3.616 -7.614 1.00 87.31 223 ASN A N 1
ATOM 1749 C CA . ASN A 1 223 ? 15.601 4.919 -7.013 1.00 87.31 223 ASN A CA 1
ATOM 1750 C C . ASN A 1 223 ? 16.735 5.872 -7.390 1.00 87.31 223 ASN A C 1
ATOM 1752 O O . ASN A 1 223 ? 17.802 5.872 -6.775 1.00 87.31 223 ASN A O 1
ATOM 1756 N N . ARG A 1 224 ? 16.493 6.659 -8.436 1.00 81.44 224 ARG A N 1
ATOM 1757 C CA . ARG A 1 224 ? 17.374 7.727 -8.913 1.00 81.44 224 ARG A CA 1
ATOM 1758 C C . ARG A 1 224 ? 16.705 9.097 -8.811 1.00 81.44 224 ARG A C 1
ATOM 1760 O O . ARG A 1 224 ? 17.008 10.003 -9.583 1.00 81.44 224 ARG A O 1
ATOM 1767 N N . ILE A 1 225 ? 15.795 9.250 -7.851 1.00 72.56 225 ILE A N 1
ATOM 1768 C CA . ILE A 1 225 ? 15.135 10.519 -7.532 1.00 72.56 225 ILE A CA 1
ATOM 1769 C C . ILE A 1 225 ? 16.203 11.559 -7.152 1.00 72.56 225 ILE A C 1
ATOM 1771 O O . ILE A 1 225 ? 16.994 11.349 -6.239 1.00 72.56 225 ILE A O 1
ATOM 1775 N N . GLY A 1 226 ? 16.237 12.671 -7.881 1.00 61.84 226 GLY A N 1
ATOM 1776 C CA . GLY A 1 226 ? 17.182 13.779 -7.762 1.00 61.84 226 GLY A CA 1
ATOM 1777 C C . GLY A 1 226 ? 18.496 13.589 -8.522 1.00 61.84 226 GLY A C 1
ATOM 1778 O O . GLY A 1 226 ? 19.292 14.518 -8.555 1.00 61.84 226 GLY A O 1
ATOM 1779 N N . ASN A 1 227 ? 18.728 12.424 -9.138 1.00 56.88 227 ASN A N 1
ATOM 1780 C CA . ASN A 1 227 ? 20.016 12.044 -9.729 1.00 56.88 227 ASN A CA 1
ATOM 178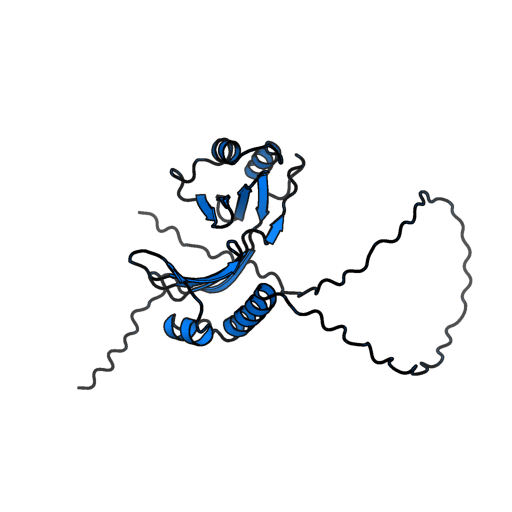1 C C . ASN A 1 227 ? 19.984 12.067 -11.267 1.00 56.88 227 ASN A C 1
ATOM 1783 O O . ASN A 1 227 ? 20.507 11.170 -11.939 1.00 56.88 227 ASN A O 1
ATOM 1787 N N . HIS A 1 228 ? 19.332 13.095 -11.809 1.00 52.84 228 HIS A N 1
ATOM 1788 C CA . HIS A 1 228 ? 19.482 13.499 -13.202 1.00 52.84 228 HIS A CA 1
ATOM 1789 C C . HIS A 1 228 ? 20.724 14.380 -13.295 1.00 52.84 228 HIS A C 1
ATOM 1791 O O . HIS A 1 228 ? 20.626 15.600 -13.422 1.00 52.84 228 HIS A O 1
ATOM 1797 N N . ASP A 1 229 ? 21.905 13.770 -13.189 1.00 46.41 229 ASP A N 1
ATOM 1798 C CA . ASP A 1 229 ? 23.068 14.390 -13.813 1.00 46.41 229 ASP A CA 1
ATOM 1799 C C . ASP A 1 229 ? 22.683 14.594 -15.279 1.00 46.41 229 ASP A C 1
ATOM 1801 O O . ASP A 1 229 ? 22.353 13.632 -15.978 1.00 46.41 229 ASP A O 1
ATOM 1805 N N . TYR A 1 230 ? 22.645 15.856 -15.707 1.00 43.28 230 TYR A N 1
ATOM 1806 C CA . TYR A 1 230 ? 22.549 16.267 -17.100 1.00 43.28 230 TYR A CA 1
ATOM 1807 C C . TYR A 1 230 ? 23.716 15.629 -17.866 1.00 43.28 230 TYR A C 1
ATOM 1809 O O . TYR A 1 230 ? 24.780 16.214 -18.029 1.00 43.28 230 TYR A O 1
ATOM 1817 N N . MET A 1 231 ? 23.524 14.388 -18.290 1.00 41.72 231 MET A N 1
ATOM 1818 C CA . MET A 1 231 ? 24.350 13.668 -19.246 1.00 41.72 231 MET A CA 1
ATOM 1819 C C . MET A 1 231 ? 23.545 13.531 -20.541 1.00 41.72 231 MET A C 1
ATOM 1821 O O . MET A 1 231 ? 23.474 12.458 -21.135 1.00 41.72 231 MET A O 1
ATOM 1825 N N . GLU A 1 232 ? 22.962 14.637 -21.012 1.00 44.91 232 GLU A N 1
ATOM 1826 C CA . GLU A 1 232 ? 23.067 14.894 -22.444 1.00 44.91 232 GLU A CA 1
ATOM 1827 C C . GLU A 1 232 ? 24.553 15.140 -22.687 1.00 44.91 232 GLU A C 1
ATOM 1829 O O . GLU A 1 232 ? 25.091 16.226 -22.474 1.00 44.91 232 GLU A O 1
ATOM 1834 N N . LYS A 1 233 ? 25.253 14.064 -23.057 1.00 42.03 233 LYS A N 1
ATOM 1835 C CA . LYS A 1 233 ? 26.453 14.218 -23.860 1.00 42.03 233 LYS A CA 1
ATOM 1836 C C . LYS A 1 233 ? 26.042 15.107 -25.026 1.00 42.03 233 LYS A C 1
ATOM 1838 O O . LYS A 1 233 ? 25.194 14.709 -25.821 1.00 42.03 233 LYS A O 1
ATOM 1843 N N . ASN A 1 234 ? 26.628 16.296 -25.103 1.00 42.53 234 ASN A N 1
ATOM 1844 C CA . ASN A 1 234 ? 26.740 17.015 -26.359 1.00 42.53 234 ASN A CA 1
ATOM 1845 C C . ASN A 1 234 ? 27.618 16.159 -27.279 1.00 42.53 234 ASN A C 1
ATOM 1847 O O . ASN A 1 234 ? 28.799 16.437 -27.460 1.00 42.53 234 ASN A O 1
ATOM 1851 N N . ASP A 1 235 ? 27.036 15.101 -27.836 1.00 49.38 235 ASP A N 1
ATOM 1852 C CA . ASP A 1 235 ? 27.463 14.542 -29.107 1.00 49.38 235 ASP A CA 1
ATOM 1853 C C . ASP A 1 235 ? 26.883 15.474 -30.185 1.00 49.38 235 ASP A C 1
ATOM 1855 O O . ASP A 1 235 ? 25.964 15.130 -30.923 1.00 49.38 235 ASP A O 1
ATOM 1859 N N . SER A 1 236 ? 27.370 16.716 -30.210 1.00 43.38 236 SER A N 1
ATOM 1860 C CA . SER A 1 236 ? 27.332 17.544 -31.406 1.00 43.38 236 SER A CA 1
ATOM 1861 C C . SER A 1 236 ? 28.732 17.495 -31.994 1.00 43.38 236 SER A C 1
ATOM 1863 O O . SER A 1 236 ? 29.635 18.216 -31.566 1.00 43.38 236 SER A O 1
ATOM 1865 N N . GLU A 1 237 ? 28.896 16.563 -32.925 1.00 44.38 237 GLU A N 1
ATOM 1866 C CA . GLU A 1 237 ? 29.839 16.688 -34.024 1.00 44.38 237 GLU A CA 1
ATOM 1867 C C . GLU A 1 237 ? 29.627 18.056 -34.696 1.00 44.38 237 GLU A C 1
ATOM 1869 O O . GLU A 1 237 ? 28.555 18.302 -35.243 1.00 44.38 237 GLU A O 1
ATOM 1874 N N . GLU A 1 238 ? 30.604 18.956 -34.564 1.00 37.41 238 GLU A N 1
ATOM 1875 C CA . GLU A 1 238 ? 31.225 19.769 -35.633 1.00 37.41 238 GLU A CA 1
ATOM 1876 C C . GLU A 1 238 ? 32.337 20.665 -35.064 1.00 37.41 238 GLU A C 1
ATOM 1878 O O . GLU A 1 238 ? 32.072 21.466 -34.137 1.00 37.41 238 GLU A O 1
#

Secondary structure (DSSP, 8-state):
------------------------------------------------------------------HHHHHHHHHHHHHTT--TT--HHHHHHHH-S-PEEE-SSS-EEEEEEETTEEEEEE-SSS-EEEEEEEEEEEEP-SS---SS-HHHHHHHTT--TT--HHHHHHHH--TTT-TTEEEEE-TTS-EEEEEEEGGGEEEEEEESSSEEEEEEEEEEEEE-TT------------

Sequence (238 aa):
MKNKKLVAIIITAALTLTACQSSKANIGTSTEVPGDSTSAEETTVLTSSVETSKVSTEENRGETLSNEDKRRIELFKRASTVKRDDSEGAILKKMGDGYTVIGSGISRYLYKIYPWEYFKVGNGLGDFLAYFNLKSEEVELNGNISRFPKEISDKLNQLNSESTLENVEELFGNPSESDNMLAYEFTTGEKGIEYFGEDTVWIYFGYTDKLKVYIPNSIIYVNRIGNHDYMEKNDSEE

Foldseek 3Di:
DDDDDDDDDAPPDPDPPPDDPDDDDDDDDDDDDDDDDDDDDDDDDDDDDDDPDDDDPDPCPPPDDDPLRVLVVLQVVLLVVDAQPDALVRSCVSSDDQWDWDDDPWTKTWNDSDLQWTWIATDDFGGWIKTKHQAPFWDAQPLPDDPDPPLVSNLSSVDHFQDDVVSVCVRQNDQVPDPQKDWDQGPVRKIWMWGHDPPPDTKIWIDDPTTIIHGMDMHISYDCGNPPPVPPPPPDDD

Radius of gyration: 25.62 Å; chains: 1; bounding box: 48×77×72 Å

Organism: NCBI:txid657319